Protein AF-A0AAV6VFP7-F1 (afdb_monomer_lite)

Radius of gyration: 23.32 Å; chains: 1; bounding box: 51×48×74 Å

pLDDT: mean 79.42, std 21.94, range [25.25, 98.69]

InterPro domains:
  IPR002110 Ankyrin repeat [PF12796] (60-154)
  IPR002110 Ankyrin repeat [PS50088] (122-155)
  IPR002110 Ankyrin repeat [SM00248] (88-118)
  IPR002110 Ankyrin repeat [SM00248] (122-152)
  IPR036770 Ankyrin repeat-containing domain superfamily [G3DSA:1.25.40.20] (53-127)
  IPR036770 Ankyrin repeat-containing domain superfamily [G3DSA:1.25.40.20] (128-176)
  IPR036770 Ankyrin repeat-containing domain superfamily [SSF48403] (60-163)

Sequence (274 aa):
MAAVSEDPISLWLKLGALEKLEQVVLDGYGDQLYGKTSRIPQVNKFLRQVPIFQSKIDEIHKAVSTGKLREVQHLIDRKKLAFCRDSLGASPMHKAVLFAQKPVIDHLLNTYPSVVHARDHRGRTPLHYAAVLTDSGEIYKMLVDHGADVKATDVFGNRPEYYMHAQGEMDIESLKEGTDSVKKPIKVIKHFHQNGNNHKENITRSAKPVCTRTQIREMITNGSLEHLEELVLQGHGDRLLGEPSTNPIVRDFIHMVPIYMVSHFPAKHCYKIL

Organism: NCBI:txid931172

Secondary structure (DSSP, 8-state):
-------HHHHHHHHT-HHHHHHHHHTT-GGGGTT---SSHHHHHHHHHHHHHHHHHHHHHHHHHTT-HHHHHHH--SGGGGG---TTS--HHHHHHHTT-HHHHHHHHHH-GGGGG---TTS--HHHHHTT-SSTTHHHHHHHHTT--TT---TTS--HHHHHH-TTTS-HHHHHHT-----------------------------PPPPPHHHHHHHHHTT-HHHHHHHHHTT-GGGGTT---SSHHHHHHHHHHHHHHHHHS-SSS-S---

Foldseek 3Di:
DDPPPDDVVVVCLAVVVVVVLVVCLQQANLVVLPPDHHPDVVSNVVSVCSVVSLVLLVQLLVCLLVLVQVSVVVSPPDLSSQQGAHNLQDGSLLSNLLNVNVVNNVVSCVVHVCQQCRAGPQRDGSLLSLLLDPPVCPVNVVSVVSPRDQCGATLVRDGSPNCNVCNPQDHSVCVVVVPRPPDDPDDDDDDDDDDDDDDDDPDDPDDDDDDDLVVVLVCLAVVVVVVLVVCLVVVNLVSLAPDDHPDPVSRVVNVCSVVVCPSPPPDPPPPDDD

Structure (mmCIF, N/CA/C/O backbone):
data_AF-A0AAV6VFP7-F1
#
_entry.id   AF-A0AAV6VFP7-F1
#
loop_
_atom_site.group_PDB
_atom_site.id
_atom_site.type_symbol
_atom_site.label_atom_id
_atom_site.label_alt_id
_atom_site.label_comp_id
_atom_site.label_asym_id
_atom_site.label_entity_id
_atom_site.label_seq_id
_atom_site.pdbx_PDB_ins_code
_atom_site.Cartn_x
_atom_site.Cartn_y
_atom_site.Cartn_z
_atom_site.occupancy
_atom_site.B_iso_or_equiv
_atom_site.auth_seq_id
_atom_site.auth_comp_id
_atom_site.auth_asym_id
_atom_site.auth_atom_id
_atom_site.pdbx_PDB_model_num
ATOM 1 N N . MET A 1 1 ? -31.371 25.008 11.298 1.00 38.03 1 MET A N 1
ATOM 2 C CA . MET A 1 1 ? -30.175 24.396 11.913 1.00 38.03 1 MET A CA 1
ATOM 3 C C . MET A 1 1 ? -29.518 23.534 10.853 1.00 38.03 1 MET A C 1
ATOM 5 O O . MET A 1 1 ? -30.118 22.546 10.452 1.00 38.03 1 MET A O 1
ATOM 9 N N . ALA A 1 2 ? -28.379 23.966 10.309 1.00 41.62 2 ALA A N 1
ATOM 10 C CA . ALA A 1 2 ? -27.650 23.184 9.316 1.00 41.62 2 ALA A CA 1
ATOM 11 C C . ALA A 1 2 ? -27.172 21.882 9.971 1.00 41.62 2 ALA A C 1
ATOM 13 O O . ALA A 1 2 ? -26.575 21.924 11.047 1.00 41.62 2 ALA A O 1
ATOM 14 N N . ALA A 1 3 ? -27.475 20.741 9.355 1.00 46.12 3 ALA A N 1
ATOM 15 C CA . ALA A 1 3 ? -26.903 19.467 9.756 1.00 46.12 3 ALA A CA 1
ATOM 16 C C . ALA A 1 3 ? -25.389 19.558 9.532 1.00 46.12 3 ALA A C 1
ATOM 18 O O . ALA A 1 3 ? -24.921 19.512 8.397 1.00 46.12 3 ALA A O 1
ATOM 19 N N . VAL A 1 4 ? -24.630 19.767 10.608 1.00 53.84 4 VAL A N 1
ATOM 20 C CA . VAL A 1 4 ? -23.175 19.634 10.582 1.00 53.84 4 VAL A CA 1
ATOM 21 C C . VAL A 1 4 ? -22.916 18.180 10.210 1.00 53.84 4 VAL A C 1
ATOM 23 O O . VAL A 1 4 ? -23.257 17.285 10.982 1.00 53.84 4 VAL A O 1
ATOM 26 N N . SER A 1 5 ? -22.404 17.928 9.006 1.00 59.03 5 SER A N 1
ATOM 27 C CA . SER A 1 5 ? -21.979 16.587 8.619 1.00 59.03 5 SER A CA 1
ATOM 28 C C . SER A 1 5 ? -20.867 16.173 9.581 1.00 59.03 5 SER A C 1
ATOM 30 O O . SER A 1 5 ? -19.757 16.699 9.500 1.00 59.03 5 SER A O 1
ATOM 32 N N . GLU A 1 6 ? -21.185 15.313 10.548 1.00 69.94 6 GLU A N 1
ATOM 33 C CA . GLU A 1 6 ? -20.198 14.804 11.497 1.00 69.94 6 GLU A CA 1
ATOM 34 C C . GLU A 1 6 ? -19.081 14.090 10.736 1.00 69.94 6 GLU A C 1
ATOM 36 O O . GLU A 1 6 ? -19.343 13.369 9.768 1.00 69.94 6 GLU A O 1
ATOM 41 N N . ASP A 1 7 ? -17.834 14.287 11.166 1.00 85.06 7 ASP A N 1
ATOM 42 C CA . ASP A 1 7 ? -16.717 13.583 10.556 1.00 85.06 7 ASP A CA 1
ATOM 43 C C . ASP A 1 7 ? -16.903 12.058 10.718 1.00 85.06 7 ASP A C 1
ATOM 45 O O . ASP A 1 7 ? -17.358 11.595 11.775 1.00 85.06 7 ASP A O 1
ATOM 49 N N . PRO A 1 8 ? -16.564 11.252 9.693 1.00 88.81 8 PRO A N 1
ATOM 50 C CA . PRO A 1 8 ? -16.798 9.810 9.725 1.00 88.81 8 PRO A CA 1
ATOM 51 C C . PRO A 1 8 ? -16.175 9.110 10.940 1.00 88.81 8 PRO A C 1
ATOM 53 O O . PRO A 1 8 ? -16.774 8.182 11.481 1.00 88.81 8 PRO A O 1
ATOM 56 N N . ILE A 1 9 ? -15.014 9.578 11.413 1.00 89.69 9 ILE A N 1
ATOM 57 C CA . ILE A 1 9 ? -14.321 9.014 12.578 1.00 89.69 9 ILE A CA 1
ATOM 58 C C . ILE A 1 9 ? -15.132 9.244 13.853 1.00 89.69 9 ILE A C 1
ATOM 60 O O . ILE A 1 9 ? -15.374 8.289 14.591 1.00 89.69 9 ILE A O 1
ATOM 64 N N . SER A 1 10 ? -15.610 10.464 14.109 1.00 90.75 10 SER A N 1
ATOM 65 C CA . SER A 1 10 ? -16.491 10.748 15.249 1.00 90.75 10 SER A CA 1
ATOM 66 C C . SER A 1 10 ? -17.756 9.898 15.221 1.00 90.75 10 SER A C 1
ATOM 68 O O . SER A 1 10 ? -18.171 9.387 16.266 1.00 90.75 10 SER A O 1
ATOM 70 N N . LEU A 1 11 ? -18.335 9.674 14.038 1.00 91.81 11 LEU A N 1
ATOM 71 C CA . LEU A 1 11 ? -19.471 8.769 13.884 1.00 91.81 11 LEU A CA 1
ATOM 72 C C . LEU A 1 11 ? -19.093 7.324 14.255 1.00 91.81 11 LEU A C 1
ATOM 74 O O . LEU A 1 11 ? -19.804 6.677 15.024 1.00 91.81 11 LEU A O 1
ATOM 78 N N . TRP A 1 12 ? -17.959 6.812 13.775 1.00 93.69 12 TRP A N 1
ATOM 79 C CA . TRP A 1 12 ? -17.492 5.453 14.084 1.00 93.69 12 TRP A CA 1
ATOM 80 C C . TRP A 1 12 ? -17.139 5.262 15.559 1.00 93.69 12 TRP A C 1
ATOM 82 O O . TRP A 1 12 ? -17.426 4.202 16.120 1.00 93.69 12 TRP A O 1
ATOM 92 N N . LEU A 1 13 ? -16.597 6.293 16.210 1.00 93.75 13 LEU A N 1
ATOM 93 C CA . LEU A 1 13 ? -16.338 6.308 17.649 1.00 93.75 13 LEU A CA 1
ATOM 94 C C . LEU A 1 13 ? -17.635 6.200 18.458 1.00 93.75 13 LEU A C 1
ATOM 96 O O . LEU A 1 13 ? -17.661 5.481 19.459 1.00 93.75 13 LEU A O 1
ATOM 100 N N . LYS A 1 14 ? -18.710 6.874 18.031 1.00 93.75 14 LYS A N 1
ATOM 101 C CA . LYS A 1 14 ? -20.030 6.800 18.682 1.00 93.75 14 LYS A CA 1
ATOM 102 C C . LYS A 1 14 ? -20.729 5.464 18.435 1.00 93.75 14 LYS A C 1
ATOM 104 O O . LYS A 1 14 ? -21.312 4.916 19.364 1.00 93.75 14 LYS A O 1
ATOM 109 N N . LEU A 1 15 ? -20.664 4.958 17.202 1.00 92.75 15 LEU A N 1
ATOM 110 C CA . LEU A 1 15 ? -21.329 3.718 16.786 1.00 92.75 15 LEU A CA 1
ATOM 111 C C . LEU A 1 15 ? -20.577 2.447 17.202 1.00 92.75 15 LEU A C 1
ATOM 113 O O . LEU A 1 15 ? -21.148 1.364 17.150 1.00 92.75 15 LEU A O 1
ATOM 117 N N . GLY A 1 16 ? -19.306 2.553 17.591 1.00 94.06 16 GLY A N 1
ATOM 118 C CA . GLY A 1 16 ? -18.500 1.385 17.945 1.00 94.06 16 GLY A CA 1
ATOM 119 C C . GLY A 1 16 ? -18.016 0.590 16.742 1.00 94.06 16 GLY A C 1
ATOM 120 O O . GLY A 1 16 ? -17.801 -0.614 16.853 1.00 94.06 16 GLY A O 1
ATOM 121 N N . ALA A 1 17 ? -17.841 1.247 15.594 1.00 93.69 17 ALA A N 1
ATOM 122 C CA . ALA A 1 17 ? -17.402 0.607 14.358 1.00 93.69 17 ALA A CA 1
ATOM 123 C C . ALA A 1 17 ? -15.890 0.306 14.393 1.00 93.69 17 ALA A C 1
ATOM 125 O O . ALA A 1 17 ? -15.099 0.931 13.687 1.00 93.69 17 ALA A O 1
ATOM 126 N N . LEU A 1 18 ? -15.494 -0.654 15.236 1.00 94.69 18 LEU A N 1
ATOM 127 C CA . LEU A 1 18 ? -14.099 -1.040 15.479 1.00 94.69 18 LEU A CA 1
ATOM 128 C C . LEU A 1 18 ? -13.349 -1.406 14.200 1.00 94.69 18 LEU A C 1
ATOM 130 O O . LEU A 1 18 ? -12.219 -0.974 14.032 1.00 94.69 18 LEU A O 1
ATOM 134 N N . GLU A 1 19 ? -13.977 -2.139 13.282 1.00 94.25 19 GLU A N 1
ATOM 135 C CA . GLU A 1 19 ? -13.339 -2.533 12.019 1.00 94.25 19 GLU A CA 1
ATOM 136 C C . GLU A 1 19 ? -12.968 -1.329 11.150 1.00 94.25 19 GLU A C 1
ATOM 138 O O . GLU A 1 19 ? -11.909 -1.313 10.531 1.00 94.25 19 GLU A O 1
ATOM 143 N N . LYS A 1 20 ? -13.811 -0.289 11.138 1.00 94.12 20 LYS A N 1
ATOM 144 C CA . LYS A 1 20 ? -13.528 0.945 10.396 1.00 94.12 20 LYS A CA 1
ATOM 145 C C . LYS A 1 20 ? -12.407 1.739 11.058 1.00 94.12 20 LYS A C 1
ATOM 147 O O . LYS A 1 20 ? -11.554 2.270 10.365 1.00 94.12 20 LYS A O 1
ATOM 152 N N . LEU A 1 21 ? -12.377 1.778 12.391 1.00 93.31 21 LEU A N 1
ATOM 153 C CA . LEU A 1 21 ? -11.297 2.421 13.145 1.00 93.31 21 LEU A CA 1
ATOM 154 C C . LEU A 1 21 ? -9.964 1.669 12.997 1.00 93.31 21 LEU A C 1
ATOM 156 O O . LEU A 1 21 ? -8.922 2.301 12.872 1.00 93.31 21 LEU A O 1
ATOM 160 N N . GLU A 1 22 ? -9.989 0.335 12.962 1.00 95.56 22 GLU A N 1
ATOM 161 C CA . GLU A 1 22 ? -8.823 -0.489 12.623 1.00 95.56 22 GLU A CA 1
ATOM 162 C C . GLU A 1 22 ? -8.345 -0.170 11.202 1.00 95.56 22 GLU A C 1
ATOM 164 O O . GLU A 1 22 ? -7.152 0.033 10.990 1.00 95.56 22 GLU A O 1
ATOM 169 N N . GLN A 1 23 ? -9.271 -0.051 10.246 1.00 92.94 23 GLN A N 1
ATOM 170 C CA . GLN A 1 23 ? -8.934 0.297 8.869 1.00 92.94 23 GLN A CA 1
ATOM 171 C C . GLN A 1 23 ? -8.279 1.681 8.759 1.00 92.94 23 GLN A C 1
ATOM 173 O O . GLN A 1 23 ? -7.309 1.812 8.027 1.00 92.94 23 GLN A O 1
ATOM 178 N N . VAL A 1 24 ? -8.719 2.679 9.535 1.00 93.75 24 VAL A N 1
ATOM 179 C CA . VAL A 1 24 ? -8.063 4.004 9.608 1.00 93.75 24 VAL A CA 1
ATOM 180 C C . VAL A 1 24 ? -6.589 3.879 9.999 1.00 93.75 24 VAL A C 1
ATOM 182 O O . VAL A 1 24 ? -5.735 4.528 9.397 1.00 93.75 24 VAL A O 1
ATOM 185 N N . VAL A 1 25 ? -6.273 3.024 10.978 1.00 94.62 25 VAL A N 1
ATOM 186 C CA . VAL A 1 25 ? -4.882 2.772 11.386 1.00 94.62 25 VAL A CA 1
ATOM 187 C C . VAL A 1 25 ? -4.110 2.068 10.271 1.00 94.62 25 VAL A C 1
ATOM 189 O O . VAL A 1 25 ? -3.002 2.486 9.946 1.00 94.62 25 VAL A O 1
ATOM 192 N N . LEU A 1 26 ? -4.698 1.038 9.655 1.00 93.12 26 LEU A N 1
ATOM 193 C CA . LEU A 1 26 ? -4.081 0.308 8.543 1.00 93.12 26 LEU A CA 1
ATOM 194 C C . LEU A 1 26 ? -3.872 1.185 7.304 1.00 93.12 26 LEU A C 1
ATOM 196 O O . LEU A 1 26 ? -2.921 0.963 6.565 1.00 93.12 26 LEU A O 1
ATOM 200 N N . ASP A 1 27 ? -4.717 2.187 7.081 1.00 90.19 27 ASP A N 1
ATOM 201 C CA . ASP A 1 27 ? -4.607 3.123 5.964 1.00 90.19 27 ASP A CA 1
ATOM 202 C C . ASP A 1 27 ? -3.555 4.222 6.198 1.00 90.19 27 ASP A C 1
ATOM 204 O O . ASP A 1 27 ? -3.341 5.043 5.305 1.00 90.19 27 ASP A O 1
ATOM 208 N N . GLY A 1 28 ? -2.868 4.216 7.348 1.00 89.44 28 GLY A N 1
ATOM 209 C CA . GLY A 1 28 ? -1.818 5.181 7.692 1.00 89.44 28 GLY A CA 1
ATOM 210 C C . GLY A 1 28 ? -2.341 6.452 8.370 1.00 89.44 28 GLY A C 1
ATOM 211 O O . GLY A 1 28 ? -1.593 7.407 8.549 1.00 89.44 28 GLY A O 1
ATOM 212 N N . TYR A 1 29 ? -3.615 6.481 8.779 1.00 90.81 29 TYR A N 1
ATOM 213 C CA . TYR A 1 29 ? -4.266 7.646 9.396 1.00 90.81 29 TYR A CA 1
ATOM 214 C C . TYR A 1 29 ? -4.439 7.509 10.918 1.00 90.81 29 TYR A C 1
ATOM 216 O O . TYR A 1 29 ? -5.306 8.155 11.511 1.00 90.81 29 TYR A O 1
ATOM 224 N N . GLY A 1 30 ? -3.623 6.673 11.570 1.00 88.69 30 GLY A N 1
ATOM 225 C CA . GLY A 1 30 ? -3.714 6.402 13.011 1.00 88.69 30 GLY A CA 1
ATOM 226 C C . GLY A 1 30 ? -3.609 7.655 13.889 1.00 88.69 30 GLY A C 1
ATOM 227 O O . GLY A 1 30 ? -4.324 7.759 14.886 1.00 88.69 30 GLY A O 1
ATOM 228 N N . ASP A 1 31 ? -2.842 8.657 13.455 1.00 90.12 31 ASP A N 1
ATOM 229 C CA . ASP A 1 31 ? -2.674 9.926 14.175 1.00 90.12 31 ASP A CA 1
ATOM 230 C C . ASP A 1 31 ? -3.999 10.678 14.382 1.00 90.12 31 ASP A C 1
ATOM 232 O O . ASP A 1 31 ? -4.170 11.392 15.371 1.00 90.12 31 ASP A O 1
ATOM 236 N N . GLN A 1 32 ? -4.986 10.474 13.500 1.00 91.06 32 GLN A N 1
ATOM 237 C CA . GLN A 1 32 ? -6.317 11.087 13.620 1.00 91.06 32 GLN A CA 1
ATOM 238 C C . GLN A 1 32 ? -7.122 10.549 14.816 1.00 91.06 32 GLN A C 1
ATOM 240 O O . GLN A 1 32 ? -8.119 11.155 15.227 1.00 91.06 32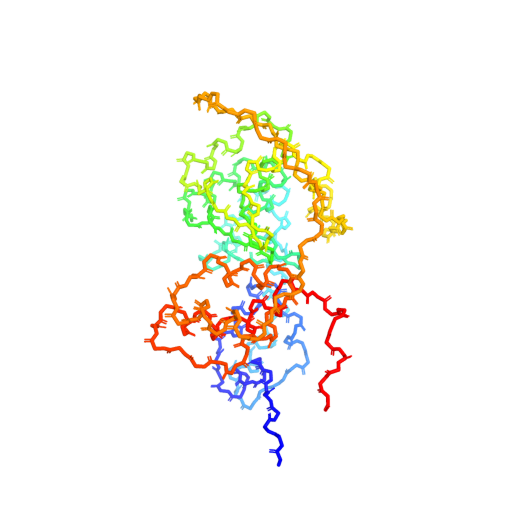 GLN A O 1
ATOM 245 N N . LEU A 1 33 ? -6.704 9.411 15.377 1.00 92.62 33 LEU A N 1
ATOM 246 C CA . LEU A 1 33 ? -7.329 8.778 16.535 1.00 92.62 33 LEU A CA 1
ATOM 247 C C . LEU A 1 33 ? -6.701 9.222 17.863 1.00 92.62 33 LEU A C 1
ATOM 249 O O . LEU A 1 33 ? -7.262 8.939 18.926 1.00 92.62 33 LEU A O 1
ATOM 253 N N . TYR A 1 34 ? -5.576 9.939 17.837 1.00 91.75 34 TYR A N 1
ATOM 254 C CA . TYR A 1 34 ? -4.938 10.428 19.054 1.00 91.75 34 TYR A CA 1
ATOM 255 C C . TYR A 1 34 ? -5.792 11.471 19.776 1.00 91.75 34 TYR A C 1
ATOM 257 O O . TYR A 1 34 ? -6.425 12.340 19.180 1.00 91.75 34 TYR A O 1
ATOM 265 N N . GLY A 1 35 ? -5.856 11.338 21.104 1.00 91.56 35 GLY A N 1
ATOM 266 C CA . GLY A 1 35 ? -6.692 12.179 21.966 1.00 91.56 35 GLY A CA 1
ATOM 267 C C . GLY A 1 35 ? -8.204 11.957 21.821 1.00 91.56 35 GLY A C 1
ATOM 268 O O . GLY A 1 35 ? -8.978 12.559 22.567 1.00 91.56 35 GLY A O 1
ATOM 269 N N . LYS A 1 36 ? -8.658 11.091 20.904 1.00 93.75 36 LYS A N 1
ATOM 270 C CA . LYS A 1 36 ? -10.076 10.742 20.769 1.00 93.75 36 LYS A CA 1
ATOM 271 C C . LYS A 1 36 ? -10.512 9.814 21.901 1.00 93.75 36 LYS A C 1
ATOM 273 O O . LYS A 1 36 ? -9.726 9.043 22.446 1.00 93.75 36 LYS A O 1
ATOM 278 N N . THR A 1 37 ? -11.796 9.871 22.240 1.00 94.31 37 THR A N 1
ATOM 279 C CA . THR A 1 37 ? -12.427 8.992 23.232 1.00 94.31 37 THR A CA 1
ATOM 280 C C . THR A 1 37 ? -13.814 8.571 22.752 1.00 94.31 37 THR A C 1
ATOM 282 O O . THR A 1 37 ? -14.433 9.234 21.919 1.00 94.31 37 THR A O 1
ATOM 285 N N . SER A 1 38 ? -14.304 7.445 23.261 1.00 95.31 38 SER A N 1
ATOM 286 C CA . SER A 1 38 ? -15.643 6.919 22.990 1.00 95.31 38 SER A CA 1
ATOM 287 C C . SER A 1 38 ? -16.365 6.585 24.296 1.00 95.31 38 SER A C 1
ATOM 289 O O . SER A 1 38 ? -15.744 6.378 25.336 1.00 95.31 38 SER A O 1
ATOM 291 N N . ARG A 1 39 ? -17.697 6.497 24.261 1.00 93.88 39 ARG A N 1
ATOM 292 C CA . ARG A 1 39 ? -18.489 5.946 25.376 1.00 93.88 39 ARG A CA 1
ATOM 293 C C . ARG A 1 39 ? -18.436 4.417 25.428 1.00 93.88 39 ARG A C 1
ATOM 295 O O . ARG A 1 39 ? -18.804 3.830 26.439 1.00 93.88 39 ARG A O 1
ATOM 302 N N . ILE A 1 40 ? -17.978 3.772 24.354 1.00 96.81 40 ILE A N 1
ATOM 303 C CA . ILE A 1 40 ? -17.925 2.317 24.229 1.00 96.81 40 ILE A CA 1
ATOM 304 C C . ILE A 1 40 ? -16.583 1.813 24.789 1.00 96.81 40 ILE A C 1
ATOM 306 O O . ILE A 1 40 ? -15.527 2.154 24.244 1.00 96.81 40 ILE A O 1
ATOM 310 N N . PRO A 1 41 ? -16.580 0.963 25.837 1.00 96.50 41 PRO A N 1
ATOM 311 C CA . PRO A 1 41 ? -15.344 0.520 26.490 1.00 96.50 41 PRO A CA 1
ATOM 312 C C . PRO A 1 41 ? -14.363 -0.199 25.557 1.00 96.50 41 PRO A C 1
ATOM 314 O O . PRO A 1 41 ? -13.1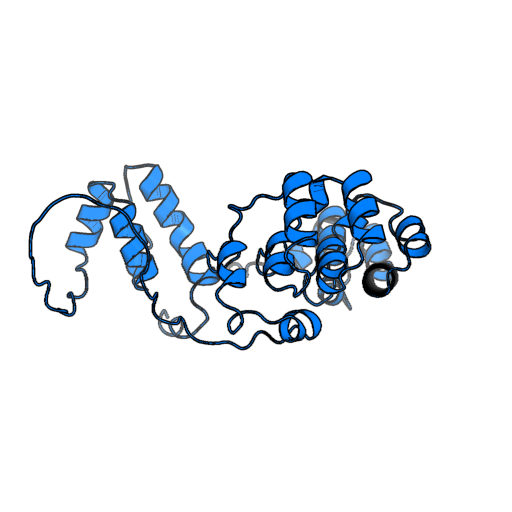51 -0.009 25.664 1.00 96.50 41 PRO A O 1
ATOM 317 N N . GLN A 1 42 ? -14.877 -0.999 24.617 1.00 96.62 42 GLN A N 1
ATOM 318 C CA . GLN A 1 42 ? -14.056 -1.724 23.644 1.00 96.62 42 GLN A CA 1
ATOM 319 C C . GLN A 1 42 ? -13.310 -0.769 22.700 1.00 96.62 42 GLN A C 1
ATOM 321 O O . GLN A 1 42 ? -12.126 -0.970 22.445 1.00 96.62 42 GLN A O 1
ATOM 326 N N . VAL A 1 43 ? -13.959 0.317 22.263 1.00 96.94 43 VAL A N 1
ATOM 327 C CA . VAL A 1 43 ? -13.331 1.359 21.436 1.00 96.94 43 VAL A CA 1
ATOM 328 C C . VAL A 1 43 ? -12.236 2.079 22.215 1.00 96.94 43 VAL A C 1
ATOM 330 O O . VAL A 1 43 ? -11.130 2.210 21.712 1.00 96.94 43 VAL A O 1
ATOM 333 N N . ASN A 1 44 ? -12.471 2.462 23.474 1.00 96.44 44 ASN A N 1
ATOM 334 C CA . ASN A 1 44 ? -11.413 3.064 24.301 1.00 96.44 44 ASN A CA 1
ATOM 335 C C . ASN A 1 44 ? -10.244 2.108 24.580 1.00 96.44 44 ASN A C 1
ATOM 337 O O . ASN A 1 44 ? -9.107 2.547 24.754 1.00 96.44 44 ASN A O 1
ATOM 341 N N . LYS A 1 45 ? -10.495 0.796 24.660 1.00 97.06 45 LYS A N 1
ATOM 342 C CA . LYS A 1 45 ? -9.418 -0.199 24.736 1.00 97.06 45 LYS A CA 1
ATOM 343 C C . LYS A 1 45 ? -8.602 -0.209 23.442 1.00 97.06 45 LYS A C 1
ATOM 345 O O . LYS A 1 45 ? -7.382 -0.153 23.529 1.00 97.06 45 LYS A O 1
ATOM 350 N N . PHE A 1 46 ? -9.266 -0.212 22.286 1.00 97.25 46 PHE A N 1
ATOM 351 C CA . PHE A 1 46 ? -8.613 -0.125 20.980 1.00 97.25 46 PHE A CA 1
ATOM 352 C C . PHE A 1 46 ? -7.798 1.168 20.823 1.00 97.25 46 PHE A C 1
ATOM 354 O O . PHE A 1 46 ? -6.624 1.098 20.485 1.00 97.25 46 PHE A O 1
ATOM 361 N N . LEU A 1 47 ? -8.367 2.331 21.160 1.00 97.00 47 LEU A N 1
ATOM 362 C CA . LEU A 1 47 ? -7.696 3.635 21.059 1.00 97.00 47 LEU A CA 1
ATOM 363 C C . LEU A 1 47 ? -6.390 3.692 21.863 1.00 97.00 47 LEU A C 1
ATOM 365 O O . LEU A 1 47 ? -5.398 4.238 21.393 1.00 97.00 47 LEU A O 1
ATOM 369 N N . ARG A 1 48 ? -6.349 3.057 23.041 1.00 96.56 48 ARG A N 1
ATOM 370 C CA . ARG A 1 48 ? -5.117 2.928 23.842 1.00 96.56 48 ARG A CA 1
ATOM 371 C C . ARG A 1 48 ? -4.044 2.053 23.186 1.00 96.56 48 ARG A C 1
ATOM 373 O O . ARG A 1 48 ? -2.878 2.174 23.539 1.00 96.56 48 ARG A O 1
ATOM 380 N N . GLN A 1 49 ? -4.426 1.169 22.268 1.00 96.62 49 GLN A N 1
ATOM 381 C CA . GLN A 1 49 ? -3.516 0.285 21.536 1.00 96.62 49 GLN A CA 1
ATOM 382 C C . GLN A 1 49 ? -3.072 0.864 20.186 1.00 96.62 49 GLN A C 1
ATOM 384 O O . GLN A 1 49 ? -2.140 0.327 19.595 1.00 96.62 49 GLN A O 1
ATOM 389 N N . VAL A 1 50 ? -3.678 1.960 19.711 1.00 96.31 50 VAL A N 1
ATOM 390 C CA . VAL A 1 50 ? -3.334 2.600 18.426 1.00 96.31 50 VAL A CA 1
ATOM 391 C C . VAL A 1 50 ? -1.831 2.896 18.286 1.00 96.31 50 VAL A C 1
ATOM 393 O O . VAL A 1 50 ? -1.274 2.474 17.273 1.00 96.31 50 VAL A O 1
ATOM 396 N N . PRO A 1 51 ? -1.130 3.475 19.287 1.00 96.12 51 PRO A N 1
ATOM 397 C CA . PRO A 1 51 ? 0.316 3.698 19.174 1.00 96.12 51 PRO A CA 1
ATOM 3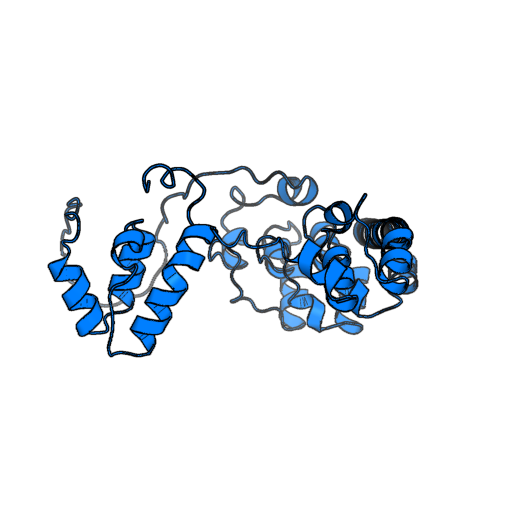98 C C . PRO A 1 51 ? 1.120 2.406 18.965 1.00 96.12 51 PRO A C 1
ATOM 400 O O . PRO A 1 51 ? 2.106 2.390 18.236 1.00 96.12 51 PRO A O 1
ATOM 403 N N . ILE A 1 52 ? 0.682 1.299 19.575 1.00 95.75 52 ILE A N 1
ATOM 404 C CA . ILE A 1 52 ? 1.335 -0.011 19.441 1.00 95.75 52 ILE A CA 1
ATOM 405 C C . ILE A 1 52 ? 1.131 -0.550 18.020 1.00 95.75 52 ILE A C 1
ATOM 407 O O . ILE A 1 52 ? 2.060 -1.088 17.422 1.00 95.75 52 ILE A O 1
ATOM 411 N N . PHE A 1 53 ? -0.073 -0.385 17.459 1.00 94.62 53 PHE A N 1
ATOM 412 C CA . PHE A 1 53 ? -0.346 -0.762 16.073 1.00 94.62 53 PHE A CA 1
ATOM 413 C C . PHE A 1 53 ? 0.479 0.059 15.081 1.00 94.62 53 PHE A C 1
ATOM 415 O O . PHE A 1 53 ? 1.056 -0.529 14.171 1.00 94.62 53 PHE A O 1
ATOM 422 N N . GLN A 1 54 ? 0.583 1.377 15.275 1.00 95.06 54 GLN A N 1
ATOM 423 C CA . GLN A 1 54 ? 1.404 2.239 14.418 1.00 95.06 54 GLN A CA 1
ATOM 424 C C . GLN A 1 54 ? 2.887 1.873 14.507 1.00 95.06 54 GLN A C 1
ATOM 426 O O . GLN A 1 54 ? 3.501 1.647 13.472 1.00 95.06 54 GLN A O 1
ATOM 431 N N . SER A 1 55 ? 3.424 1.662 15.716 1.00 96.50 55 SER A N 1
ATOM 432 C CA . SER A 1 55 ? 4.809 1.198 15.894 1.00 96.50 55 SER A CA 1
ATOM 433 C C . SER A 1 55 ? 5.077 -0.111 15.146 1.00 96.50 55 SER A C 1
ATOM 435 O O . SER A 1 55 ? 6.103 -0.252 14.488 1.00 96.50 55 SER A O 1
ATOM 437 N N . LYS A 1 56 ? 4.139 -1.066 15.192 1.00 97.31 56 LYS A N 1
ATOM 438 C CA . LYS A 1 56 ? 4.270 -2.326 14.449 1.00 97.31 56 LYS A CA 1
ATOM 439 C C . LYS A 1 56 ? 4.229 -2.113 12.930 1.00 97.31 56 LYS A C 1
ATOM 441 O O . LYS A 1 56 ? 4.981 -2.765 12.211 1.00 97.31 56 LYS A O 1
ATOM 446 N N . ILE A 1 57 ? 3.363 -1.226 12.432 1.00 97.12 57 ILE A N 1
ATOM 447 C CA . ILE A 1 57 ? 3.307 -0.860 11.006 1.00 97.12 57 ILE A CA 1
ATOM 448 C C . ILE A 1 57 ? 4.641 -0.235 10.573 1.00 97.12 57 ILE A C 1
ATOM 450 O O . ILE A 1 57 ? 5.227 -0.673 9.582 1.00 97.12 57 ILE A O 1
ATOM 454 N N . ASP A 1 58 ? 5.180 0.700 11.354 1.00 97.00 58 ASP A N 1
ATOM 455 C CA . ASP A 1 58 ? 6.472 1.337 11.082 1.00 97.00 58 ASP A CA 1
ATOM 456 C C . ASP A 1 58 ? 7.622 0.316 11.058 1.00 97.00 58 ASP A C 1
ATOM 458 O O . ASP A 1 58 ? 8.476 0.347 10.166 1.00 97.00 58 ASP A O 1
ATOM 462 N N . GLU A 1 59 ? 7.622 -0.641 11.990 1.00 98.12 59 GLU A N 1
ATOM 463 C CA . GLU A 1 59 ? 8.576 -1.753 12.012 1.00 98.12 59 GLU A CA 1
ATOM 464 C C . GLU A 1 59 ? 8.477 -2.628 10.757 1.00 98.12 59 GLU A C 1
ATOM 466 O O . GLU A 1 59 ? 9.514 -2.975 10.184 1.00 98.12 59 GLU A O 1
ATOM 471 N N . ILE A 1 60 ? 7.263 -2.933 10.278 1.00 98.44 60 ILE A N 1
ATOM 472 C CA . ILE A 1 60 ? 7.056 -3.662 9.016 1.00 98.44 60 ILE A CA 1
ATOM 473 C C . ILE A 1 60 ? 7.694 -2.889 7.862 1.00 98.44 60 ILE A C 1
ATOM 475 O O . ILE A 1 60 ? 8.506 -3.450 7.122 1.00 98.44 60 ILE A O 1
ATOM 479 N N . HIS A 1 61 ? 7.380 -1.600 7.711 1.00 98.31 61 HIS A N 1
ATOM 480 C CA . HIS A 1 61 ? 7.920 -0.791 6.615 1.00 98.31 61 HIS A CA 1
ATOM 481 C C . HIS A 1 61 ? 9.444 -0.656 6.686 1.00 98.31 61 HIS A C 1
ATOM 483 O O . HIS A 1 61 ? 10.114 -0.708 5.648 1.00 98.31 61 HIS A O 1
ATOM 489 N N . LYS A 1 62 ? 10.016 -0.551 7.889 1.00 98.06 62 LYS A N 1
ATOM 490 C CA . LYS A 1 62 ? 11.468 -0.526 8.098 1.00 98.06 62 LYS A CA 1
ATOM 491 C C . LYS A 1 62 ? 12.125 -1.862 7.742 1.00 98.06 62 LYS A C 1
ATOM 493 O O . LYS A 1 62 ? 13.134 -1.867 7.030 1.00 98.06 62 LYS A O 1
ATOM 498 N N . ALA A 1 63 ? 11.566 -2.985 8.191 1.00 98.50 63 ALA A N 1
ATOM 499 C CA . ALA A 1 63 ? 12.065 -4.324 7.871 1.00 98.50 63 ALA A CA 1
ATOM 500 C C . ALA A 1 63 ? 12.009 -4.596 6.361 1.00 98.50 63 ALA A C 1
ATOM 502 O O . ALA A 1 63 ? 12.974 -5.101 5.785 1.00 98.50 63 ALA A O 1
ATOM 503 N N . VAL A 1 64 ? 10.918 -4.184 5.710 1.00 98.50 64 VAL A N 1
ATOM 504 C CA . VAL A 1 64 ? 10.761 -4.263 4.257 1.00 98.50 64 VAL A CA 1
ATOM 505 C C . VAL A 1 64 ? 11.814 -3.419 3.552 1.00 98.50 64 VAL A C 1
ATOM 507 O O . VAL A 1 64 ? 12.535 -3.953 2.722 1.00 98.50 64 VAL A O 1
ATOM 510 N N . SER A 1 65 ? 11.952 -2.137 3.903 1.00 96.56 65 SER A N 1
ATOM 511 C CA . SER A 1 65 ? 12.883 -1.215 3.227 1.00 96.56 65 SER A CA 1
ATOM 512 C C . SER A 1 65 ? 14.346 -1.656 3.356 1.00 96.56 65 SER A C 1
ATOM 514 O O . SER A 1 65 ? 15.151 -1.412 2.461 1.00 96.56 65 SER A O 1
ATOM 516 N N . THR A 1 66 ? 14.682 -2.345 4.451 1.00 96.94 66 THR A N 1
ATOM 517 C CA . THR A 1 66 ? 16.023 -2.896 4.718 1.00 96.94 66 THR A CA 1
ATOM 518 C C . THR A 1 66 ? 16.219 -4.337 4.232 1.00 96.94 66 THR A C 1
ATOM 520 O O . T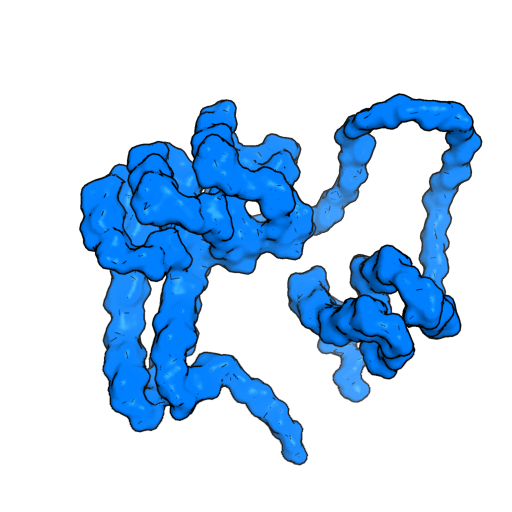HR A 1 66 ? 17.305 -4.885 4.403 1.00 96.94 66 THR A O 1
ATOM 523 N N . GLY A 1 67 ? 15.203 -4.965 3.629 1.00 97.19 67 GLY A N 1
ATOM 524 C CA . GLY A 1 67 ? 15.315 -6.311 3.055 1.00 97.19 67 GLY A CA 1
ATOM 525 C C . GLY A 1 67 ? 15.356 -7.449 4.077 1.00 97.19 67 GLY A C 1
ATOM 526 O O . GLY A 1 67 ? 15.742 -8.573 3.751 1.00 97.19 67 GLY A O 1
ATOM 527 N N . LYS A 1 68 ? 14.968 -7.196 5.329 1.00 98.19 68 LYS A N 1
ATOM 528 C CA . LYS A 1 68 ? 15.036 -8.177 6.416 1.00 98.19 68 LYS A CA 1
ATOM 529 C C . LYS A 1 68 ? 13.874 -9.170 6.361 1.00 98.19 68 LYS A C 1
ATOM 531 O O . LYS A 1 68 ? 12.956 -9.128 7.178 1.00 98.19 68 LYS A O 1
ATOM 536 N N . LEU A 1 69 ? 13.938 -10.113 5.423 1.00 98.06 69 LEU A N 1
ATOM 537 C CA . LEU A 1 69 ? 12.865 -11.074 5.141 1.00 98.06 69 LEU A CA 1
ATOM 538 C C . LEU A 1 69 ? 12.327 -11.808 6.386 1.00 98.06 69 LEU A C 1
ATOM 540 O O . LEU A 1 69 ? 11.117 -11.948 6.535 1.00 98.06 69 LEU A O 1
ATOM 544 N N . ARG A 1 70 ? 13.202 -12.242 7.303 1.00 97.88 70 ARG A N 1
ATOM 545 C CA . ARG A 1 70 ? 12.780 -12.936 8.536 1.00 97.88 70 ARG A CA 1
ATOM 546 C C . ARG A 1 70 ? 11.956 -12.043 9.467 1.00 97.88 70 ARG A C 1
ATOM 548 O O . ARG A 1 70 ? 10.997 -12.516 10.065 1.00 97.88 70 ARG A O 1
ATOM 555 N N . GLU A 1 71 ? 12.316 -10.762 9.578 1.00 98.06 71 GLU A N 1
ATOM 556 C CA . GLU A 1 71 ? 11.531 -9.795 10.355 1.00 98.06 71 GLU A CA 1
ATOM 557 C C . GLU A 1 71 ? 10.184 -9.541 9.670 1.00 98.06 71 GLU A C 1
ATOM 559 O O . GLU A 1 71 ? 9.160 -9.571 10.340 1.00 98.06 71 GLU A O 1
ATOM 564 N N . VAL A 1 72 ? 10.151 -9.405 8.337 1.00 98.25 72 VAL A N 1
ATOM 565 C CA . VAL A 1 72 ? 8.894 -9.262 7.574 1.00 98.25 72 VAL A CA 1
ATOM 566 C C . VAL A 1 72 ? 7.954 -10.449 7.816 1.00 98.25 72 VAL A C 1
ATOM 568 O O . VAL A 1 72 ? 6.780 -10.246 8.122 1.00 98.25 72 VAL A O 1
ATOM 571 N N . GLN A 1 73 ? 8.473 -11.677 7.743 1.00 97.44 73 GLN A N 1
ATOM 572 C CA . GLN A 1 73 ? 7.717 -12.909 8.004 1.00 97.44 73 GLN A CA 1
ATOM 573 C C . GLN A 1 73 ? 7.147 -12.966 9.424 1.00 97.44 73 GLN A C 1
ATOM 575 O O . GLN A 1 73 ? 6.038 -13.453 9.624 1.00 97.44 73 GLN A O 1
ATOM 580 N N . HIS A 1 74 ? 7.901 -12.478 10.411 1.00 97.69 74 HIS A N 1
ATOM 581 C CA . HIS A 1 74 ? 7.464 -12.461 11.803 1.00 97.69 74 HIS A CA 1
ATOM 582 C C . HIS A 1 74 ? 6.453 -11.341 12.093 1.00 97.69 74 HIS A C 1
ATOM 584 O O . HIS A 1 74 ? 5.489 -11.549 12.829 1.00 97.69 74 HIS A O 1
ATOM 590 N N . LEU A 1 75 ? 6.664 -10.154 11.521 1.00 97.81 75 LEU A N 1
ATOM 591 C CA . LEU A 1 75 ? 5.848 -8.970 11.780 1.00 97.81 75 LEU A CA 1
ATOM 592 C C . LEU A 1 75 ? 4.496 -9.023 11.054 1.00 97.81 75 LEU A C 1
ATOM 594 O O . LEU A 1 75 ? 3.483 -8.610 11.629 1.00 97.81 75 LEU A O 1
ATOM 598 N N . ILE A 1 76 ? 4.451 -9.547 9.823 1.00 97.44 76 ILE A N 1
ATOM 599 C CA . ILE A 1 76 ? 3.209 -9.743 9.058 1.00 97.44 76 ILE A CA 1
ATOM 600 C C . ILE A 1 76 ? 2.570 -11.079 9.461 1.00 97.44 76 ILE A C 1
ATOM 602 O O . ILE A 1 76 ? 2.484 -12.033 8.690 1.00 97.44 76 ILE A O 1
ATOM 606 N N . ASP A 1 77 ? 2.087 -11.120 10.700 1.00 94.75 77 ASP A N 1
ATOM 607 C CA . ASP A 1 77 ? 1.374 -12.254 11.302 1.00 94.75 77 ASP A CA 1
ATOM 608 C C . ASP A 1 77 ? -0.115 -12.321 10.908 1.00 94.75 77 ASP A C 1
ATOM 610 O O . ASP A 1 77 ? -0.808 -13.300 11.191 1.00 94.75 77 ASP A O 1
ATOM 614 N N . ARG A 1 78 ? -0.636 -11.273 10.262 1.00 94.12 78 ARG A N 1
ATOM 615 C CA . ARG A 1 78 ? -2.029 -11.166 9.815 1.00 94.12 78 ARG A CA 1
ATOM 616 C C . ARG A 1 78 ? -2.089 -10.613 8.402 1.00 94.12 78 ARG A C 1
ATOM 618 O O . ARG A 1 78 ? -1.461 -9.603 8.102 1.00 94.12 78 ARG A O 1
ATOM 625 N N . LYS A 1 79 ? -2.973 -11.178 7.572 1.00 95.19 79 LYS A N 1
ATOM 626 C CA . LYS A 1 79 ? -3.166 -10.756 6.172 1.00 95.19 79 LYS A CA 1
ATOM 627 C C . LYS A 1 79 ? -3.408 -9.248 6.006 1.00 95.19 79 LYS A C 1
ATOM 629 O O . LYS A 1 79 ? -2.887 -8.660 5.067 1.00 95.19 79 LYS A O 1
ATOM 634 N N . LYS A 1 80 ? -4.161 -8.609 6.913 1.00 95.62 80 LYS A N 1
ATOM 635 C CA . LYS A 1 80 ? -4.430 -7.157 6.865 1.00 95.62 80 LYS A CA 1
ATOM 636 C C . LYS A 1 80 ? -3.150 -6.306 6.931 1.00 95.62 80 LYS A C 1
ATOM 638 O O . LYS A 1 80 ? -3.097 -5.256 6.303 1.00 95.62 80 LYS A O 1
ATOM 643 N N . LEU A 1 81 ? -2.113 -6.774 7.631 1.00 97.44 81 LEU A N 1
ATOM 644 C CA . LEU A 1 81 ? -0.836 -6.062 7.754 1.00 97.44 81 LEU A CA 1
ATOM 645 C C . LEU A 1 81 ? -0.010 -6.096 6.463 1.00 97.44 81 LEU A C 1
ATOM 647 O O . LEU A 1 81 ? 0.821 -5.226 6.261 1.00 97.44 81 LEU A O 1
ATOM 651 N N . ALA A 1 82 ? -0.273 -7.024 5.539 1.00 97.56 82 ALA A N 1
ATOM 652 C CA . ALA A 1 82 ? 0.354 -6.990 4.215 1.00 97.56 82 ALA A CA 1
ATOM 653 C C . ALA A 1 82 ? -0.110 -5.781 3.368 1.00 97.56 82 ALA A C 1
ATOM 655 O O . ALA A 1 82 ? 0.541 -5.417 2.390 1.00 97.56 82 ALA A O 1
ATOM 656 N N . PHE A 1 83 ? -1.229 -5.156 3.757 1.00 97.75 83 PHE A N 1
ATOM 657 C CA . PHE A 1 83 ? -1.846 -3.998 3.104 1.00 97.75 83 PHE A CA 1
ATOM 658 C C . PHE A 1 83 ? -1.771 -2.718 3.935 1.00 97.75 83 PHE A C 1
ATOM 660 O O . PHE A 1 83 ? -2.348 -1.715 3.514 1.00 97.75 83 PHE A O 1
ATOM 667 N N . CYS A 1 84 ? -1.103 -2.739 5.096 1.00 97.06 84 CYS A N 1
ATOM 668 C CA . CYS A 1 84 ? -0.946 -1.526 5.890 1.00 97.06 84 CYS A CA 1
ATOM 669 C C . CYS A 1 84 ? -0.222 -0.448 5.079 1.00 97.06 84 CYS A C 1
ATOM 671 O O . CYS A 1 84 ? 0.455 -0.755 4.099 1.00 97.06 84 CYS A O 1
ATOM 673 N N . ARG A 1 85 ? -0.375 0.811 5.464 1.00 95.56 85 ARG A N 1
ATOM 674 C CA . ARG A 1 85 ? 0.277 1.941 4.816 1.00 95.56 85 ARG A CA 1
ATOM 675 C C . ARG A 1 85 ? 1.084 2.722 5.834 1.00 95.56 85 ARG A C 1
ATOM 677 O O . ARG A 1 85 ? 0.650 2.882 6.974 1.00 95.56 85 ARG A O 1
ATOM 684 N N . ASP A 1 86 ? 2.233 3.214 5.393 1.00 93.06 86 ASP A N 1
ATOM 685 C CA . ASP A 1 86 ? 3.014 4.175 6.159 1.00 93.06 86 ASP A CA 1
ATOM 686 C C . ASP A 1 86 ? 2.368 5.570 6.103 1.00 93.06 86 ASP A C 1
ATOM 688 O O . ASP A 1 86 ? 1.318 5.781 5.487 1.00 93.06 86 ASP A O 1
ATOM 692 N N . SER A 1 87 ? 3.016 6.550 6.728 1.00 86.81 87 SER A N 1
ATOM 693 C CA . SER A 1 87 ? 2.575 7.950 6.723 1.00 86.81 87 SER A CA 1
ATOM 694 C C . SER A 1 87 ? 2.535 8.594 5.329 1.00 86.81 87 SER A C 1
ATOM 696 O O . SER A 1 87 ? 1.866 9.610 5.150 1.00 86.81 87 SER A O 1
ATOM 698 N N . LEU A 1 88 ? 3.213 8.007 4.336 1.00 86.31 88 LEU A N 1
ATOM 699 C CA . LEU A 1 88 ? 3.187 8.440 2.935 1.00 86.31 88 LEU A CA 1
ATOM 700 C C . LEU A 1 88 ? 2.113 7.711 2.115 1.00 86.31 88 LEU A C 1
ATOM 702 O O . LEU A 1 88 ? 1.972 7.946 0.913 1.00 86.31 88 LEU A O 1
ATOM 706 N N . GLY A 1 89 ? 1.376 6.798 2.745 1.00 90.25 89 GLY A N 1
ATOM 707 C CA . GLY A 1 89 ? 0.365 5.981 2.098 1.00 90.25 89 GLY A CA 1
ATOM 708 C C . GLY A 1 89 ? 0.908 4.771 1.352 1.00 90.25 89 GLY A C 1
ATOM 709 O O . GLY A 1 89 ? 0.127 4.047 0.738 1.00 90.25 89 GLY A O 1
ATOM 710 N N . ALA A 1 90 ? 2.213 4.519 1.379 1.00 95.81 90 ALA A N 1
ATOM 711 C CA . ALA A 1 90 ? 2.827 3.408 0.671 1.00 95.81 90 ALA A CA 1
ATOM 712 C C . ALA A 1 90 ? 2.624 2.103 1.447 1.00 95.81 90 ALA A C 1
ATOM 714 O O . ALA A 1 90 ? 2.855 2.040 2.650 1.00 95.81 90 ALA A O 1
ATOM 715 N N . SER A 1 91 ? 2.237 1.032 0.751 1.00 98.25 91 SER A N 1
ATOM 716 C CA . SER A 1 91 ? 2.134 -0.308 1.353 1.00 98.25 91 SER A CA 1
ATOM 717 C C . SER A 1 91 ? 3.495 -1.017 1.478 1.00 98.25 91 SER A C 1
ATOM 719 O O . SER A 1 91 ? 4.458 -0.587 0.831 1.00 98.25 91 SER A O 1
ATOM 721 N N . PRO A 1 92 ? 3.612 -2.127 2.244 1.00 98.50 92 PRO A N 1
ATOM 722 C CA . PRO A 1 92 ? 4.807 -2.969 2.248 1.00 98.50 92 PRO A CA 1
ATOM 723 C C . PRO A 1 92 ? 5.295 -3.299 0.837 1.00 98.50 92 PRO A C 1
ATOM 725 O O . PRO A 1 92 ? 6.474 -3.160 0.538 1.00 98.50 92 PRO A O 1
ATOM 728 N N . MET A 1 93 ? 4.380 -3.637 -0.073 1.00 98.50 93 MET A N 1
ATOM 729 C CA . MET A 1 93 ? 4.734 -3.955 -1.453 1.00 98.50 93 MET A CA 1
ATOM 730 C C . MET A 1 93 ? 5.355 -2.762 -2.199 1.00 98.50 93 MET A C 1
ATOM 732 O O . MET A 1 93 ? 6.353 -2.928 -2.895 1.00 98.50 93 MET A O 1
ATOM 736 N N . HIS A 1 94 ? 4.825 -1.547 -2.009 1.00 98.31 94 HIS A N 1
ATOM 737 C CA . HIS A 1 94 ? 5.403 -0.333 -2.598 1.00 98.31 94 HIS A CA 1
ATOM 738 C C . HIS A 1 94 ? 6.832 -0.089 -2.104 1.00 98.31 94 HIS A C 1
ATOM 740 O O . HIS A 1 94 ? 7.716 0.191 -2.908 1.00 98.31 94 HIS 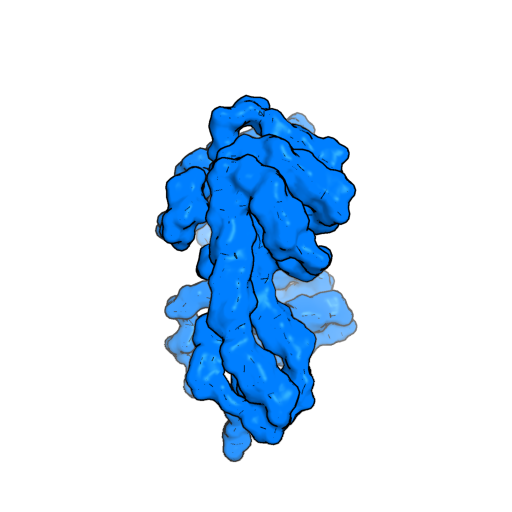A O 1
ATOM 746 N N . LYS A 1 95 ? 7.081 -0.234 -0.794 1.00 97.75 95 LYS A N 1
ATOM 747 C CA . LYS A 1 95 ? 8.427 -0.075 -0.219 1.00 97.75 95 LYS A CA 1
ATOM 748 C C . LYS A 1 95 ? 9.380 -1.169 -0.693 1.00 97.75 95 LYS A C 1
ATOM 750 O O . LYS A 1 95 ? 10.518 -0.864 -1.032 1.00 97.75 95 LYS A O 1
ATOM 755 N N . ALA A 1 96 ? 8.923 -2.417 -0.765 1.00 98.38 96 ALA A N 1
ATOM 756 C CA . ALA A 1 96 ? 9.740 -3.524 -1.253 1.00 98.38 96 ALA A CA 1
ATOM 757 C C . ALA A 1 96 ? 10.232 -3.255 -2.685 1.00 98.38 96 ALA A C 1
ATOM 759 O O . ALA A 1 96 ? 11.415 -3.426 -2.965 1.00 98.38 96 ALA A O 1
ATOM 760 N N . VAL A 1 97 ? 9.346 -2.756 -3.555 1.00 98.25 97 VAL A N 1
ATOM 761 C CA . VAL A 1 97 ? 9.680 -2.332 -4.923 1.00 98.25 97 VAL A CA 1
ATOM 762 C C . VAL A 1 97 ? 10.616 -1.122 -4.918 1.00 98.25 97 VAL A C 1
ATOM 764 O O . VAL A 1 97 ? 11.680 -1.187 -5.521 1.00 98.25 97 VAL A O 1
ATOM 767 N N . LEU A 1 98 ? 10.274 -0.053 -4.190 1.00 96.06 98 LEU A N 1
ATOM 768 C CA . LEU A 1 98 ? 11.054 1.192 -4.138 1.00 96.06 98 LEU A CA 1
ATOM 769 C C . LEU A 1 98 ? 12.517 0.974 -3.723 1.00 96.06 98 LEU A C 1
ATOM 771 O O . LEU A 1 98 ? 13.411 1.661 -4.210 1.00 96.06 98 LEU A O 1
ATOM 775 N N . PHE A 1 99 ? 12.754 0.023 -2.819 1.00 95.62 99 PHE A N 1
ATOM 776 C CA . PHE A 1 99 ? 14.084 -0.338 -2.325 1.00 95.62 99 PHE A CA 1
ATOM 777 C C . PHE A 1 99 ? 14.674 -1.585 -3.008 1.00 95.62 99 PHE A C 1
ATOM 779 O O . PHE A 1 99 ? 15.683 -2.109 -2.542 1.00 95.62 99 PHE A O 1
ATOM 786 N N . ALA A 1 100 ? 14.061 -2.059 -4.097 1.00 96.44 100 ALA A N 1
ATOM 787 C CA . ALA A 1 100 ? 14.498 -3.207 -4.897 1.00 96.44 100 ALA A CA 1
ATOM 788 C C . ALA A 1 100 ? 14.734 -4.508 -4.095 1.00 96.44 100 ALA A C 1
ATOM 790 O O . ALA A 1 100 ? 15.628 -5.304 -4.393 1.00 96.44 100 ALA A O 1
ATOM 791 N N . GLN A 1 101 ? 13.910 -4.752 -3.076 1.00 97.88 101 GLN A N 1
ATOM 792 C CA . GLN A 1 101 ? 14.049 -5.861 -2.130 1.00 97.88 101 GLN A CA 1
ATOM 793 C C . GLN A 1 101 ? 13.426 -7.151 -2.676 1.00 97.88 101 GLN A C 1
ATOM 795 O O . GLN A 1 101 ? 12.431 -7.648 -2.145 1.00 97.88 101 GLN A O 1
ATOM 800 N N . LYS A 1 102 ? 14.017 -7.712 -3.739 1.00 97.25 102 LYS A N 1
ATOM 801 C CA . LYS A 1 102 ? 13.492 -8.887 -4.468 1.00 97.25 102 LYS A CA 1
ATOM 802 C C . LYS A 1 102 ? 13.069 -10.064 -3.571 1.00 97.25 102 LYS A C 1
ATOM 804 O O . LYS A 1 102 ? 11.942 -10.517 -3.730 1.00 97.25 102 LYS A O 1
ATOM 809 N N . PRO A 1 103 ? 13.849 -10.503 -2.557 1.00 98.19 103 PRO A N 1
ATOM 810 C CA . PRO A 1 103 ? 13.418 -11.608 -1.691 1.00 98.19 103 PRO A CA 1
ATOM 811 C C . PRO A 1 103 ? 12.143 -11.299 -0.891 1.00 98.19 103 PRO A C 1
ATOM 813 O O . PRO A 1 103 ? 11.354 -12.194 -0.593 1.00 98.19 103 PRO A O 1
ATOM 816 N N . VAL A 1 104 ? 11.939 -10.028 -0.528 1.00 98.69 104 VAL A N 1
ATOM 817 C CA . VAL A 1 104 ? 10.726 -9.570 0.159 1.00 98.69 104 VAL A CA 1
ATOM 818 C C . VAL A 1 104 ? 9.560 -9.487 -0.825 1.00 98.69 104 VAL A C 1
ATOM 820 O O . VAL A 1 104 ? 8.466 -9.924 -0.479 1.00 98.69 104 VAL A O 1
ATOM 823 N N . ILE A 1 105 ? 9.795 -8.987 -2.043 1.00 98.62 105 ILE A N 1
ATOM 824 C CA . ILE A 1 105 ? 8.808 -8.957 -3.136 1.00 98.62 105 ILE A CA 1
ATOM 825 C C . ILE A 1 105 ? 8.290 -10.374 -3.412 1.00 98.62 105 ILE A C 1
ATOM 827 O O . ILE A 1 105 ? 7.085 -10.606 -3.310 1.00 98.62 105 ILE A O 1
ATOM 831 N N . ASP A 1 106 ? 9.188 -11.330 -3.656 1.00 98.19 106 ASP A N 1
ATOM 832 C CA . ASP A 1 106 ? 8.835 -12.729 -3.920 1.00 98.19 106 ASP A CA 1
ATOM 833 C C . ASP A 1 106 ? 8.031 -13.331 -2.766 1.00 98.19 106 ASP A C 1
ATOM 835 O O . ASP A 1 106 ? 7.002 -13.976 -2.972 1.00 98.19 106 ASP A O 1
ATOM 839 N N . HIS A 1 107 ? 8.464 -13.111 -1.523 1.00 98.31 107 HIS A N 1
ATOM 840 C CA . HIS A 1 107 ? 7.743 -13.626 -0.366 1.00 98.31 107 HIS A CA 1
ATOM 841 C C . HIS A 1 107 ? 6.330 -13.033 -0.241 1.00 98.31 107 HIS A C 1
ATOM 843 O O . HIS A 1 107 ? 5.376 -13.777 0.009 1.00 98.31 107 HIS A O 1
ATOM 849 N N . LEU A 1 108 ? 6.184 -11.716 -0.423 1.00 98.31 108 LEU A N 1
ATOM 850 C CA . LEU A 1 108 ? 4.893 -11.031 -0.352 1.00 98.31 108 LEU A CA 1
ATOM 851 C C . LEU A 1 108 ? 3.946 -11.490 -1.466 1.00 98.31 108 LEU A C 1
ATOM 853 O O . LEU A 1 108 ? 2.776 -11.737 -1.180 1.00 98.31 108 LEU A O 1
ATOM 857 N N . LEU A 1 109 ? 4.435 -11.659 -2.697 1.00 98.19 109 LEU A N 1
ATOM 858 C CA . LEU A 1 109 ? 3.629 -12.134 -3.827 1.00 98.19 109 LEU A CA 1
ATOM 859 C C . LEU A 1 109 ? 3.179 -13.586 -3.640 1.00 98.19 109 LEU A C 1
ATOM 861 O O . LEU A 1 109 ? 2.014 -13.898 -3.874 1.00 98.19 109 LEU A O 1
ATOM 865 N N . ASN A 1 110 ? 4.062 -14.456 -3.147 1.00 97.56 110 ASN A N 1
ATOM 866 C CA . ASN A 1 110 ? 3.731 -15.861 -2.910 1.00 97.56 110 ASN A CA 1
ATOM 867 C C . ASN A 1 110 ? 2.769 -16.057 -1.727 1.00 97.56 110 ASN A C 1
ATOM 869 O O . ASN A 1 110 ? 1.915 -16.940 -1.757 1.00 97.56 110 ASN A O 1
ATOM 873 N N . THR A 1 111 ? 2.889 -15.236 -0.681 1.00 97.75 111 THR A N 1
ATOM 874 C CA . THR A 1 111 ? 2.076 -15.380 0.542 1.00 97.75 111 THR A CA 1
ATOM 875 C C . THR A 1 111 ? 0.762 -14.599 0.456 1.00 97.75 111 THR A C 1
ATOM 877 O O . THR A 1 111 ? -0.272 -15.041 0.962 1.00 97.75 111 THR A O 1
ATOM 880 N N . TYR A 1 112 ? 0.776 -13.437 -0.203 1.00 97.25 112 TYR A N 1
ATOM 881 C CA . TYR A 1 112 ? -0.347 -12.504 -0.278 1.00 97.25 112 TYR A CA 1
ATOM 882 C C . TYR A 1 112 ? -0.557 -11.965 -1.708 1.00 97.25 112 TYR A C 1
ATOM 884 O O . TYR A 1 112 ? -0.481 -10.754 -1.899 1.00 97.25 112 TYR A O 1
ATOM 892 N N . PRO A 1 113 ? -0.916 -12.794 -2.708 1.00 96.50 113 PRO A N 1
ATOM 893 C CA . PRO A 1 113 ? -0.896 -12.407 -4.130 1.00 96.50 113 PRO A CA 1
ATOM 894 C C . PRO A 1 113 ? -1.587 -11.075 -4.462 1.00 96.50 113 PRO A C 1
ATOM 896 O O . PRO A 1 113 ? -1.091 -10.271 -5.244 1.00 96.50 113 PRO A O 1
ATOM 899 N N . SER A 1 114 ? -2.700 -10.777 -3.788 1.00 96.75 114 SER A N 1
ATOM 900 C CA . SER A 1 114 ? -3.465 -9.533 -3.953 1.00 96.75 114 SER A CA 1
ATOM 901 C C . SER A 1 114 ? -2.693 -8.232 -3.653 1.00 96.75 114 SER A C 1
ATOM 903 O O . SER A 1 114 ? -3.156 -7.163 -4.048 1.00 96.75 114 SER A O 1
ATOM 905 N N . VAL A 1 115 ? -1.536 -8.277 -2.977 1.00 98.00 115 VAL A N 1
ATOM 906 C CA . VAL A 1 115 ? -0.718 -7.075 -2.696 1.00 98.00 115 VAL A CA 1
ATOM 907 C C . VAL A 1 115 ? -0.125 -6.449 -3.958 1.00 98.00 115 VAL A C 1
ATOM 909 O O . VAL A 1 115 ? 0.209 -5.264 -3.936 1.00 98.00 115 VAL A O 1
ATOM 912 N N . VAL A 1 116 ? -0.065 -7.192 -5.069 1.00 98.06 116 VAL A N 1
ATOM 913 C CA . VAL A 1 116 ? 0.354 -6.678 -6.384 1.00 98.06 116 VAL A CA 1
ATOM 914 C C . VAL A 1 116 ? -0.548 -5.536 -6.883 1.00 98.06 116 VAL A C 1
ATOM 916 O O . VAL A 1 116 ? -0.106 -4.670 -7.636 1.00 98.06 116 VAL A O 1
ATOM 919 N N . HIS A 1 117 ? -1.795 -5.482 -6.402 1.00 96.75 117 HIS A N 1
ATOM 920 C CA . HIS A 1 117 ? -2.782 -4.445 -6.721 1.00 96.75 117 HIS A CA 1
ATOM 921 C C . HIS A 1 117 ? -2.977 -3.421 -5.599 1.00 96.75 117 HIS A C 1
ATOM 923 O O . HIS A 1 117 ? -3.914 -2.620 -5.660 1.00 96.75 117 HIS A O 1
ATOM 929 N N . ALA A 1 118 ? -2.147 -3.454 -4.550 1.00 96.44 118 ALA A N 1
ATOM 930 C CA . ALA A 1 118 ? -2.236 -2.478 -3.473 1.00 96.44 118 ALA A CA 1
ATOM 931 C C . ALA A 1 118 ? -2.146 -1.059 -4.047 1.00 96.44 118 ALA A C 1
ATOM 933 O O . ALA A 1 118 ? -1.411 -0.819 -4.998 1.00 96.44 118 ALA A O 1
ATOM 934 N N . ARG A 1 119 ? -2.892 -0.121 -3.465 1.00 94.50 119 ARG A N 1
ATOM 935 C CA . ARG A 1 119 ? -2.870 1.284 -3.878 1.00 94.50 119 ARG A CA 1
ATOM 936 C C . ARG A 1 119 ? -2.352 2.163 -2.763 1.00 94.50 119 ARG A C 1
ATOM 938 O O . ARG A 1 119 ? -2.789 1.994 -1.622 1.00 94.50 119 ARG A O 1
ATOM 945 N N . ASP A 1 120 ? -1.460 3.084 -3.085 1.00 93.19 120 ASP A N 1
ATOM 946 C CA . ASP A 1 120 ? -1.087 4.151 -2.164 1.00 93.19 120 ASP A CA 1
ATOM 947 C C . ASP A 1 120 ? -2.174 5.244 -2.082 1.00 93.19 120 ASP A C 1
ATOM 949 O O . ASP A 1 120 ? -3.246 5.119 -2.683 1.00 93.19 120 ASP A O 1
ATOM 953 N N . HIS A 1 121 ? -1.930 6.326 -1.334 1.00 86.88 121 HIS A N 1
ATOM 954 C CA . HIS A 1 121 ? -2.895 7.434 -1.209 1.00 86.88 121 HIS A CA 1
ATOM 955 C C . HIS A 1 121 ? -3.147 8.194 -2.520 1.00 86.88 121 HIS A C 1
ATOM 957 O O . HIS A 1 121 ? -4.148 8.899 -2.630 1.00 86.88 121 HIS A O 1
ATOM 963 N N . ARG A 1 122 ? -2.282 8.036 -3.527 1.00 84.94 122 ARG A N 1
ATOM 964 C CA . ARG A 1 122 ? -2.440 8.606 -4.874 1.00 84.94 122 ARG A CA 1
ATOM 965 C C . ARG A 1 122 ? -2.972 7.583 -5.869 1.00 84.94 122 ARG A C 1
ATOM 967 O O . ARG A 1 122 ? -2.953 7.822 -7.071 1.00 84.94 122 ARG A O 1
ATOM 974 N N . GLY A 1 123 ? -3.454 6.435 -5.399 1.00 88.38 123 GLY A N 1
ATOM 975 C CA . GLY A 1 123 ? -3.970 5.384 -6.269 1.00 88.38 123 GLY A CA 1
ATOM 976 C C . GLY A 1 123 ? -2.895 4.671 -7.093 1.00 88.38 123 GLY A C 1
ATOM 977 O O . GLY A 1 123 ? -3.247 3.822 -7.913 1.00 88.38 123 GLY A O 1
ATOM 978 N N . ARG A 1 124 ? -1.610 4.973 -6.875 1.00 94.19 124 ARG A N 1
ATOM 979 C CA . ARG A 1 124 ? -0.488 4.315 -7.546 1.00 94.19 124 ARG A CA 1
ATOM 980 C C . ARG A 1 124 ? -0.372 2.893 -7.017 1.00 94.19 124 ARG A C 1
ATOM 982 O O . ARG A 1 124 ? -0.637 2.636 -5.848 1.00 94.19 124 ARG A O 1
ATOM 989 N N . THR A 1 125 ? 0.009 1.978 -7.895 1.00 97.88 125 THR A N 1
ATOM 990 C CA . THR A 1 125 ? 0.247 0.562 -7.578 1.00 97.88 125 THR A CA 1
ATOM 991 C C . THR A 1 125 ? 1.747 0.270 -7.487 1.00 97.88 125 THR A C 1
ATOM 993 O O . THR A 1 125 ? 2.544 1.069 -7.990 1.00 97.88 125 THR A O 1
ATOM 996 N N . PRO A 1 126 ? 2.173 -0.895 -6.957 1.00 98.31 126 PRO A N 1
ATOM 997 C CA . PRO A 1 126 ? 3.575 -1.308 -6.996 1.00 98.31 126 PRO A CA 1
ATOM 998 C C . PRO A 1 126 ? 4.187 -1.249 -8.401 1.00 98.31 126 PRO A C 1
ATOM 1000 O O . PRO A 1 126 ? 5.361 -0.928 -8.548 1.00 98.31 126 PRO A O 1
ATOM 1003 N N . LEU A 1 127 ? 3.386 -1.482 -9.447 1.00 97.75 127 LEU A N 1
ATOM 1004 C CA . LEU A 1 127 ? 3.847 -1.406 -10.831 1.00 97.75 127 LEU A CA 1
ATOM 1005 C C . LEU A 1 127 ? 4.190 0.030 -11.273 1.00 97.75 127 LEU A C 1
ATOM 1007 O O . LEU A 1 127 ? 5.124 0.216 -12.047 1.00 97.75 127 LEU A O 1
ATOM 1011 N N . HIS A 1 128 ? 3.492 1.047 -10.749 1.00 95.25 128 HIS A N 1
ATOM 1012 C CA . HIS A 1 128 ? 3.849 2.455 -10.977 1.00 95.25 128 HIS A CA 1
ATOM 1013 C C . HIS A 1 128 ? 5.217 2.782 -10.368 1.00 95.25 128 HIS A C 1
ATOM 1015 O O . HIS A 1 128 ? 6.025 3.455 -10.994 1.00 95.25 128 HIS A O 1
ATOM 1021 N N . TYR A 1 129 ? 5.497 2.254 -9.173 1.00 95.75 129 TYR A N 1
ATOM 1022 C CA . TYR A 1 129 ? 6.791 2.427 -8.507 1.00 95.75 129 TYR A CA 1
ATOM 1023 C C . TYR A 1 129 ? 7.904 1.693 -9.264 1.00 95.75 129 TYR A C 1
ATOM 1025 O O . TYR A 1 129 ? 8.995 2.228 -9.418 1.00 95.75 129 TYR A O 1
ATOM 1033 N N . ALA A 1 130 ? 7.628 0.491 -9.780 1.00 96.00 130 ALA A N 1
ATOM 1034 C CA . ALA A 1 130 ? 8.595 -0.274 -10.564 1.00 96.00 130 ALA A CA 1
ATOM 1035 C C . ALA A 1 130 ? 8.978 0.424 -11.880 1.00 96.00 130 ALA A C 1
ATOM 1037 O O . ALA A 1 130 ? 10.103 0.275 -12.344 1.00 96.00 130 ALA A O 1
ATOM 1038 N N . ALA A 1 131 ? 8.067 1.204 -12.471 1.00 93.75 131 ALA A N 1
ATOM 1039 C CA . ALA A 1 131 ? 8.296 1.898 -13.737 1.00 93.75 131 ALA A CA 1
ATOM 1040 C C . ALA A 1 131 ? 9.378 2.992 -13.672 1.00 93.75 131 ALA A C 1
ATOM 1042 O O . ALA A 1 131 ? 9.945 3.331 -14.707 1.00 93.75 131 ALA A O 1
ATOM 1043 N N . VAL A 1 132 ? 9.674 3.527 -12.481 1.00 91.56 132 VAL A N 1
ATOM 1044 C CA . VAL A 1 132 ? 10.722 4.547 -12.281 1.00 91.56 132 VAL A CA 1
ATOM 1045 C C . VAL A 1 132 ? 12.052 3.966 -11.791 1.00 91.56 132 VAL A C 1
ATOM 1047 O O . VAL A 1 132 ? 13.006 4.715 -11.581 1.00 91.56 132 VAL A O 1
ATOM 1050 N N . LEU A 1 133 ? 12.139 2.647 -11.583 1.00 90.44 133 LEU A N 1
ATOM 1051 C CA . LEU A 1 133 ? 13.366 2.006 -11.114 1.00 90.44 133 LEU A CA 1
ATOM 1052 C C . LEU A 1 133 ? 14.408 1.889 -12.227 1.00 90.44 133 LEU A C 1
ATOM 1054 O O . LEU A 1 133 ? 14.108 1.624 -13.389 1.00 90.44 133 LEU A O 1
ATOM 1058 N N . THR A 1 134 ? 15.674 2.007 -11.840 1.00 87.25 134 THR A N 1
ATOM 1059 C CA . THR A 1 134 ? 16.826 1.780 -12.719 1.00 87.25 134 THR A CA 1
ATOM 1060 C C . THR A 1 134 ? 17.343 0.345 -12.569 1.00 87.25 134 THR A C 1
ATOM 1062 O O . THR A 1 134 ? 18.499 0.131 -12.207 1.00 87.25 134 THR A O 1
ATOM 1065 N N . ASP A 1 135 ? 16.480 -0.649 -12.790 1.00 90.25 135 ASP A N 1
ATOM 1066 C CA . ASP A 1 135 ? 16.779 -2.085 -12.637 1.00 90.25 135 ASP A CA 1
ATOM 1067 C C . ASP A 1 135 ? 16.637 -2.870 -13.955 1.00 90.25 135 ASP A C 1
ATOM 1069 O O . ASP A 1 135 ? 16.498 -4.091 -13.963 1.00 90.25 135 ASP A O 1
ATOM 1073 N N . SER A 1 136 ? 16.656 -2.162 -15.088 1.00 88.38 136 SER A N 1
ATOM 1074 C CA . SER A 1 136 ? 16.388 -2.723 -16.421 1.00 88.38 136 SER A CA 1
ATOM 1075 C C . SER A 1 136 ? 14.998 -3.369 -16.566 1.00 88.38 136 SER A C 1
ATOM 1077 O O . SER A 1 136 ? 14.797 -4.195 -17.456 1.00 88.38 136 SER A O 1
ATOM 1079 N N . GLY A 1 137 ? 14.032 -2.996 -15.716 1.00 91.00 137 GLY A N 1
ATOM 1080 C CA . GLY A 1 137 ? 12.653 -3.482 -15.774 1.00 91.00 137 GLY A CA 1
ATOM 1081 C C . GLY A 1 137 ? 12.456 -4.878 -15.182 1.00 91.00 137 GLY A C 1
ATOM 1082 O O . GLY A 1 137 ? 11.420 -5.501 -15.419 1.00 91.00 137 GLY A O 1
ATOM 1083 N N . GLU A 1 138 ? 13.423 -5.394 -14.423 1.00 95.94 138 GLU A N 1
ATOM 1084 C CA . GLU A 1 138 ? 13.357 -6.739 -13.850 1.00 95.94 138 GLU A CA 1
ATOM 1085 C C . GLU A 1 138 ? 12.206 -6.876 -12.845 1.00 95.94 138 GLU A C 1
ATOM 1087 O O . GLU A 1 138 ? 11.382 -7.786 -12.970 1.00 95.94 138 GLU A O 1
ATOM 1092 N N . ILE A 1 139 ? 12.090 -5.944 -11.893 1.00 97.56 139 ILE A N 1
ATOM 1093 C CA . ILE A 1 139 ? 10.987 -5.922 -10.926 1.00 97.56 139 ILE A CA 1
ATOM 1094 C C . ILE A 1 139 ? 9.669 -5.621 -11.638 1.00 97.56 139 ILE A C 1
ATOM 1096 O O . ILE A 1 139 ? 8.650 -6.225 -11.313 1.00 97.56 139 ILE A O 1
ATOM 1100 N N . TYR A 1 140 ? 9.673 -4.743 -12.644 1.00 97.31 140 TYR A N 1
ATOM 1101 C CA . TYR A 1 140 ? 8.471 -4.470 -13.432 1.00 97.31 140 TYR A CA 1
ATOM 1102 C C . TYR A 1 140 ? 7.915 -5.756 -14.060 1.00 97.31 140 TYR A C 1
ATOM 1104 O O . TYR A 1 140 ? 6.736 -6.072 -13.892 1.00 97.31 140 TYR A O 1
ATOM 1112 N N . LYS A 1 141 ? 8.779 -6.536 -14.720 1.00 97.00 141 LYS A N 1
ATOM 1113 C CA . LYS A 1 141 ? 8.409 -7.823 -15.313 1.00 97.00 141 LYS A CA 1
ATOM 1114 C C . LYS A 1 141 ? 7.953 -8.825 -14.253 1.00 97.00 141 LYS A C 1
ATOM 1116 O O . LYS A 1 141 ? 6.905 -9.434 -14.425 1.00 97.00 141 LYS A O 1
ATOM 1121 N N . MET A 1 142 ? 8.682 -8.937 -13.142 1.00 97.56 142 MET A N 1
ATOM 1122 C CA . MET A 1 142 ? 8.312 -9.808 -12.023 1.00 97.56 142 MET A CA 1
ATOM 1123 C C . MET A 1 142 ? 6.886 -9.525 -11.526 1.00 97.56 142 MET A C 1
ATOM 1125 O O . MET A 1 142 ? 6.119 -10.459 -11.305 1.00 97.56 142 MET A O 1
ATOM 1129 N N . LEU A 1 143 ? 6.503 -8.254 -11.380 1.00 98.06 143 LEU A N 1
ATOM 1130 C CA . LEU A 1 143 ? 5.149 -7.874 -10.969 1.00 98.06 143 LEU A CA 1
ATOM 1131 C C . LEU A 1 143 ? 4.099 -8.236 -12.028 1.00 98.06 143 LEU A C 1
ATOM 1133 O O . LEU A 1 143 ? 3.028 -8.729 -11.672 1.00 98.06 143 LEU A O 1
ATOM 1137 N N . VAL A 1 144 ? 4.393 -8.013 -13.314 1.00 98.06 144 VAL A N 1
ATOM 1138 C CA . VAL A 1 144 ? 3.502 -8.385 -14.430 1.00 98.06 144 VAL A CA 1
ATOM 1139 C C . VAL A 1 144 ? 3.282 -9.896 -14.480 1.00 98.06 144 VAL A C 1
ATOM 1141 O O . VAL A 1 144 ? 2.139 -10.334 -14.605 1.00 98.06 144 VAL A O 1
ATOM 1144 N N . ASP A 1 145 ? 4.339 -10.687 -14.298 1.00 97.69 145 ASP A N 1
ATOM 1145 C CA . ASP A 1 145 ? 4.268 -12.153 -14.262 1.00 97.69 145 ASP A CA 1
ATOM 1146 C C . ASP A 1 145 ? 3.390 -12.653 -13.094 1.00 97.69 145 ASP A C 1
ATOM 1148 O O . ASP A 1 145 ? 2.751 -13.699 -13.195 1.00 97.69 145 ASP A O 1
ATOM 1152 N N . HIS A 1 146 ? 3.277 -11.866 -12.016 1.00 97.44 146 HIS A N 1
ATOM 1153 C CA . HIS A 1 146 ? 2.374 -12.115 -10.884 1.00 97.44 146 HIS A CA 1
ATOM 1154 C C . HIS A 1 146 ? 0.995 -11.440 -11.023 1.00 97.44 146 HIS A C 1
ATOM 1156 O O . HIS A 1 146 ? 0.245 -11.345 -10.049 1.00 97.44 146 HIS A O 1
ATOM 1162 N N . GLY A 1 147 ? 0.634 -10.986 -12.224 1.00 96.19 147 GLY A N 1
ATOM 1163 C CA . GLY A 1 147 ? -0.700 -10.478 -12.538 1.00 96.19 147 GLY A CA 1
ATOM 1164 C C . GLY A 1 147 ? -0.911 -8.991 -12.261 1.00 96.19 147 GLY A C 1
ATOM 1165 O O . GLY A 1 147 ? -2.061 -8.562 -12.180 1.00 96.19 147 GLY A O 1
ATOM 1166 N N . ALA A 1 148 ? 0.149 -8.185 -12.121 1.00 97.38 148 ALA A N 1
ATOM 1167 C CA . ALA A 1 148 ? -0.000 -6.735 -12.007 1.00 97.38 148 ALA A CA 1
ATOM 1168 C C . ALA A 1 148 ? -0.778 -6.153 -13.198 1.00 97.38 148 ALA A C 1
ATOM 1170 O O . ALA A 1 148 ? -0.474 -6.418 -14.361 1.00 97.38 148 ALA A O 1
ATOM 1171 N N . ASP A 1 149 ? -1.758 -5.300 -12.902 1.00 94.44 149 ASP A N 1
ATOM 1172 C CA . ASP A 1 149 ? -2.535 -4.627 -13.936 1.00 94.44 149 ASP A CA 1
ATOM 1173 C C . ASP A 1 149 ? -1.733 -3.468 -14.546 1.00 94.44 149 ASP A C 1
ATOM 1175 O O . ASP A 1 149 ? -1.656 -2.373 -13.982 1.00 94.44 149 ASP A O 1
ATOM 1179 N N . VAL A 1 150 ? -1.169 -3.702 -15.732 1.00 94.12 150 VAL A N 1
ATOM 1180 C CA . VAL A 1 150 ? -0.482 -2.679 -16.543 1.00 94.12 150 VAL A CA 1
ATOM 1181 C C . VAL A 1 150 ? -1.406 -1.537 -16.963 1.00 94.12 150 VAL A C 1
ATOM 1183 O O . VAL A 1 150 ? -0.937 -0.474 -17.372 1.00 94.12 150 VAL A O 1
ATOM 1186 N N . LYS A 1 151 ? -2.727 -1.739 -16.871 1.00 92.12 151 LYS A N 1
ATOM 1187 C CA . LYS A 1 151 ? -3.738 -0.748 -17.222 1.00 92.12 151 LYS A CA 1
ATOM 1188 C C . LYS A 1 151 ? -4.253 0.062 -16.037 1.00 92.12 151 LYS A C 1
ATOM 1190 O O . LYS A 1 151 ? -5.038 0.981 -16.288 1.00 92.12 151 LYS A O 1
ATOM 1195 N N . ALA A 1 152 ? -3.821 -0.235 -14.812 1.00 88.81 152 ALA A N 1
ATOM 1196 C CA . ALA A 1 152 ? -4.223 0.513 -13.631 1.00 88.81 152 ALA A CA 1
ATOM 1197 C C . ALA A 1 152 ? -3.825 1.985 -13.774 1.00 88.81 152 ALA A C 1
ATOM 1199 O O . ALA A 1 152 ? -2.735 2.286 -14.251 1.00 88.81 152 ALA A O 1
ATOM 1200 N N . THR A 1 153 ? -4.703 2.888 -13.352 1.00 89.94 153 THR A N 1
ATOM 1201 C CA . THR A 1 153 ? -4.429 4.325 -13.335 1.00 89.94 153 THR A CA 1
ATOM 1202 C C . THR A 1 153 ? -4.361 4.838 -11.908 1.00 89.94 153 THR A C 1
ATOM 1204 O O . THR A 1 153 ? -5.141 4.408 -11.049 1.00 89.94 153 THR A O 1
ATOM 1207 N N . ASP A 1 154 ? -3.456 5.777 -11.675 1.00 85.44 154 ASP A N 1
ATOM 1208 C CA . ASP A 1 154 ? -3.417 6.570 -10.453 1.00 85.44 154 ASP A CA 1
ATOM 1209 C C . ASP A 1 154 ? -4.519 7.654 -10.436 1.00 85.44 154 ASP A C 1
ATOM 1211 O O . ASP A 1 154 ? -5.378 7.715 -11.324 1.00 85.44 154 ASP A O 1
ATOM 1215 N N . VAL A 1 155 ? -4.519 8.517 -9.415 1.00 83.69 155 VAL A N 1
ATOM 1216 C CA . VAL A 1 155 ? -5.490 9.625 -9.289 1.00 83.69 155 VAL A CA 1
ATOM 1217 C C . VAL A 1 155 ? -5.368 10.686 -10.387 1.00 83.69 155 VAL A C 1
ATOM 1219 O O . VAL A 1 155 ? -6.291 11.476 -10.562 1.00 83.69 155 VAL A O 1
ATOM 1222 N N . PHE A 1 156 ? -4.260 10.716 -11.127 1.00 81.62 156 PHE A N 1
ATOM 1223 C CA . PHE A 1 156 ? -4.039 11.629 -12.249 1.00 81.62 156 PHE A CA 1
ATOM 1224 C C . PHE A 1 156 ? -4.384 10.990 -13.601 1.00 81.62 156 PHE A C 1
ATOM 1226 O O . PHE A 1 156 ? -4.241 11.635 -14.639 1.00 81.62 156 PHE A O 1
ATOM 1233 N N . GLY A 1 157 ? -4.844 9.735 -13.606 1.00 83.38 157 GLY A N 1
ATOM 1234 C CA . GLY A 1 157 ? -5.126 8.986 -14.828 1.00 83.38 157 GLY A CA 1
ATOM 1235 C C . GLY A 1 157 ? -3.875 8.409 -15.500 1.00 83.38 157 GLY A C 1
ATOM 1236 O O . GLY A 1 157 ? -3.978 7.851 -16.595 1.00 83.38 157 GLY A O 1
ATOM 1237 N N . ASN A 1 158 ? -2.704 8.512 -14.867 1.00 85.88 158 ASN A N 1
ATOM 1238 C CA . ASN A 1 158 ? -1.454 8.003 -15.416 1.00 85.88 158 ASN A CA 1
ATOM 1239 C C . ASN A 1 158 ? -1.355 6.495 -15.186 1.00 85.88 158 ASN A C 1
ATOM 1241 O O . ASN A 1 158 ? -1.677 5.993 -14.112 1.00 85.88 158 ASN A O 1
ATOM 1245 N N . ARG A 1 159 ? -0.893 5.778 -16.212 1.00 92.44 159 ARG A N 1
ATOM 1246 C CA . ARG A 1 159 ? -0.587 4.339 -16.162 1.00 92.44 159 ARG A CA 1
ATOM 1247 C C . ARG A 1 159 ? 0.872 4.131 -15.742 1.00 92.44 159 ARG A C 1
ATOM 1249 O O . ARG A 1 159 ? 1.669 5.045 -15.940 1.00 92.44 159 ARG A O 1
ATOM 1256 N N . PRO A 1 160 ? 1.287 2.934 -15.292 1.00 91.06 160 PRO A N 1
ATOM 1257 C CA . PRO A 1 160 ? 2.690 2.660 -14.983 1.00 91.06 160 PRO A CA 1
ATOM 1258 C C . PRO A 1 160 ? 3.660 3.027 -16.116 1.00 91.06 160 PRO A C 1
ATOM 1260 O O . PRO A 1 160 ? 4.680 3.657 -15.872 1.00 91.06 160 PRO A O 1
ATOM 1263 N N . GLU A 1 161 ? 3.313 2.704 -17.366 1.00 90.19 161 GLU A N 1
ATOM 1264 C CA . GLU A 1 161 ? 4.139 2.989 -18.553 1.00 90.19 161 GLU A CA 1
ATOM 1265 C C . GLU A 1 161 ? 4.449 4.485 -18.739 1.00 90.19 161 GLU A C 1
ATOM 1267 O O . GLU A 1 161 ? 5.539 4.836 -19.187 1.00 90.19 161 GLU A O 1
ATOM 1272 N N . TYR A 1 162 ? 3.540 5.380 -18.330 1.00 87.75 162 TYR A N 1
ATOM 1273 C CA . TYR A 1 162 ? 3.769 6.828 -18.388 1.00 87.75 162 TYR A CA 1
ATOM 1274 C C . TYR A 1 162 ? 5.067 7.215 -17.666 1.00 87.75 162 TYR A C 1
ATOM 1276 O O . TYR A 1 162 ? 5.871 7.993 -18.180 1.00 87.75 162 TYR A O 1
ATOM 1284 N N . TYR A 1 163 ? 5.310 6.610 -16.504 1.00 87.25 163 TYR A N 1
ATOM 1285 C CA . TYR A 1 163 ? 6.446 6.929 -15.648 1.00 87.25 163 TYR A CA 1
ATOM 1286 C C . TYR A 1 163 ? 7.783 6.368 -16.147 1.00 87.25 163 TYR A C 1
ATOM 1288 O O . TYR A 1 163 ? 8.825 6.905 -15.782 1.00 87.25 163 TYR A O 1
ATOM 1296 N N . MET A 1 164 ? 7.775 5.380 -17.050 1.00 86.12 164 MET A N 1
ATOM 1297 C CA . MET A 1 164 ? 9.004 4.905 -17.706 1.00 86.12 164 MET A CA 1
ATOM 1298 C C . MET A 1 164 ? 9.616 5.975 -18.614 1.00 86.12 164 MET A C 1
ATOM 1300 O O . MET A 1 164 ? 10.835 6.075 -18.749 1.00 86.12 164 MET A O 1
ATOM 1304 N N . HIS A 1 165 ? 8.758 6.772 -19.252 1.00 78.75 165 HIS A N 1
ATOM 1305 C CA . HIS A 1 165 ? 9.155 7.795 -20.218 1.00 78.75 165 HIS A CA 1
ATOM 1306 C C . HIS A 1 165 ? 9.181 9.205 -19.613 1.00 78.75 165 HIS A C 1
ATOM 1308 O O . HIS A 1 165 ? 9.839 10.093 -20.154 1.00 78.75 165 HIS A O 1
ATOM 1314 N N . ALA A 1 166 ? 8.508 9.412 -18.478 1.00 74.50 166 ALA A N 1
ATOM 1315 C CA . ALA A 1 166 ? 8.392 10.691 -17.785 1.00 74.50 166 ALA A CA 1
ATOM 1316 C C . ALA A 1 166 ? 9.263 10.757 -16.513 1.00 74.50 166 ALA A C 1
ATOM 1318 O O . ALA A 1 166 ? 8.775 11.100 -15.438 1.00 74.50 166 ALA A O 1
ATOM 1319 N N . GLN A 1 167 ? 10.570 10.482 -16.636 1.00 63.22 167 GLN A N 1
ATOM 1320 C CA . GLN A 1 167 ? 11.526 10.431 -15.508 1.00 63.22 167 GLN A CA 1
ATOM 1321 C C . GLN A 1 167 ? 11.620 11.726 -14.664 1.00 63.22 167 GLN A C 1
ATOM 1323 O O . GLN A 1 167 ? 12.204 11.712 -13.588 1.00 63.22 167 GLN A O 1
ATOM 1328 N N . GLY A 1 168 ? 11.068 12.852 -15.136 1.00 65.25 168 GLY A N 1
ATOM 1329 C CA . GLY A 1 168 ? 11.012 14.120 -14.393 1.00 65.25 168 GLY A CA 1
ATOM 1330 C C . GLY A 1 168 ? 9.702 14.392 -13.638 1.00 65.25 168 GLY A C 1
ATOM 1331 O O . GLY A 1 168 ? 9.632 15.394 -12.925 1.00 65.25 168 GLY A O 1
ATOM 1332 N N . GLU A 1 169 ? 8.679 13.551 -13.820 1.00 68.56 169 GLU A N 1
ATOM 1333 C CA . GLU A 1 169 ? 7.339 13.697 -13.216 1.00 68.56 169 GLU A CA 1
ATOM 1334 C C . GLU A 1 169 ? 7.164 12.835 -11.959 1.00 68.56 169 GLU A C 1
ATOM 1336 O O . GLU A 1 169 ? 6.303 13.102 -11.125 1.00 68.56 169 GLU A O 1
ATOM 1341 N N . MET A 1 170 ? 7.989 11.799 -11.819 1.00 79.31 170 MET A N 1
ATOM 1342 C CA . MET A 1 170 ? 8.087 10.973 -10.626 1.00 79.31 170 MET A CA 1
ATOM 1343 C C . MET A 1 170 ? 9.518 10.471 -10.529 1.00 79.31 170 MET A C 1
ATOM 1345 O O . MET A 1 170 ? 10.001 9.794 -11.435 1.00 79.31 170 MET A O 1
ATOM 1349 N N . ASP A 1 171 ? 10.182 10.794 -9.429 1.00 81.44 171 ASP A N 1
ATOM 1350 C CA . ASP A 1 171 ? 11.513 10.286 -9.138 1.00 81.44 171 ASP A CA 1
ATOM 1351 C C . ASP A 1 171 ? 11.512 9.478 -7.834 1.00 81.44 171 ASP A C 1
ATOM 1353 O O . ASP A 1 171 ? 10.626 9.596 -6.981 1.00 81.44 171 ASP A O 1
ATOM 1357 N N . ILE A 1 172 ? 12.509 8.603 -7.710 1.00 84.00 172 ILE A N 1
ATOM 1358 C CA . ILE A 1 172 ? 12.655 7.682 -6.579 1.00 84.00 172 ILE A CA 1
ATOM 1359 C C . ILE A 1 172 ? 12.802 8.445 -5.255 1.00 84.00 172 ILE A C 1
ATOM 1361 O O . ILE A 1 172 ? 12.352 7.948 -4.222 1.00 84.00 172 ILE A O 1
ATOM 1365 N N . GLU A 1 173 ? 13.418 9.627 -5.263 1.00 84.19 173 GLU A N 1
ATOM 1366 C CA . GLU A 1 173 ? 13.673 10.389 -4.041 1.00 84.19 173 GLU A CA 1
ATOM 1367 C C . GLU A 1 173 ? 12.387 11.040 -3.523 1.00 84.19 173 GLU A C 1
ATOM 1369 O O . GLU A 1 173 ? 12.038 10.867 -2.359 1.00 84.19 173 GLU A O 1
ATOM 1374 N N . SER A 1 174 ? 11.589 11.623 -4.417 1.00 82.81 174 SER A N 1
ATOM 1375 C CA . SER A 1 174 ? 10.246 12.141 -4.142 1.00 82.81 174 SER A CA 1
ATOM 1376 C C . SER A 1 174 ? 9.336 11.058 -3.544 1.00 82.81 174 SER A C 1
ATOM 1378 O O . SER A 1 174 ? 8.577 11.318 -2.610 1.00 82.81 174 SER A O 1
ATOM 1380 N N . LEU A 1 175 ? 9.445 9.808 -4.017 1.00 84.38 175 LEU A N 1
ATOM 1381 C CA . LEU A 1 175 ? 8.711 8.665 -3.453 1.00 84.38 175 LEU A CA 1
ATOM 1382 C C . LEU A 1 175 ? 9.197 8.249 -2.053 1.00 84.38 175 LEU A C 1
ATOM 1384 O O . LEU A 1 175 ? 8.407 7.708 -1.271 1.00 84.38 175 LEU A O 1
ATOM 1388 N N . LYS A 1 176 ? 10.478 8.460 -1.729 1.00 82.25 176 LYS A N 1
ATOM 1389 C CA . LYS A 1 176 ? 11.046 8.168 -0.401 1.00 82.25 176 LYS A CA 1
ATOM 1390 C C . LYS A 1 176 ? 10.725 9.257 0.611 1.00 82.25 176 LYS A C 1
ATOM 1392 O O . LYS A 1 176 ? 10.377 8.933 1.744 1.00 82.25 176 LYS A O 1
ATOM 1397 N N . GLU A 1 177 ? 10.845 10.511 0.198 1.00 77.00 177 GLU A N 1
ATOM 1398 C CA . GLU A 1 177 ? 10.640 11.693 1.034 1.00 77.00 177 GLU A CA 1
ATOM 1399 C C . GLU A 1 177 ? 9.159 12.085 1.149 1.00 77.00 177 GLU A C 1
ATOM 1401 O O . GLU A 1 177 ? 8.780 12.824 2.056 1.00 77.00 177 GLU A O 1
ATOM 1406 N N . GLY A 1 178 ? 8.305 11.600 0.240 1.00 69.06 178 GLY A N 1
ATOM 1407 C CA . GLY A 1 178 ? 6.899 12.004 0.158 1.00 69.06 178 GLY A CA 1
ATOM 1408 C C . GLY A 1 178 ? 6.694 13.407 -0.423 1.00 69.06 178 GLY A C 1
ATOM 1409 O O . GLY A 1 178 ? 5.595 13.961 -0.338 1.00 69.06 178 GLY A O 1
ATOM 1410 N N . THR A 1 179 ? 7.741 13.995 -0.999 1.00 59.94 179 THR A N 1
ATOM 1411 C CA . THR A 1 179 ?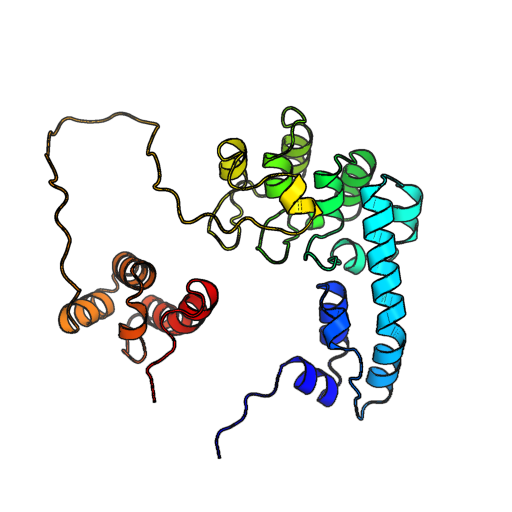 7.787 15.353 -1.541 1.00 59.94 179 THR A CA 1
ATOM 1412 C C . THR A 1 179 ? 7.452 15.330 -3.031 1.00 59.94 179 THR A C 1
ATOM 1414 O O . THR A 1 179 ? 8.312 15.477 -3.889 1.00 59.94 179 THR A O 1
ATOM 1417 N N . ASP A 1 180 ? 6.177 15.167 -3.391 1.00 53.00 180 ASP A N 1
ATOM 1418 C CA . ASP A 1 180 ? 5.811 15.329 -4.804 1.00 53.00 180 ASP A CA 1
ATOM 1419 C C . ASP A 1 180 ? 6.014 16.796 -5.213 1.00 53.00 180 ASP A C 1
ATOM 1421 O O . ASP A 1 180 ? 5.290 17.704 -4.787 1.00 53.00 180 ASP A O 1
ATOM 1425 N N . SER A 1 181 ? 7.001 17.024 -6.078 1.00 44.28 181 SER A N 1
ATOM 1426 C CA . SER A 1 181 ? 7.135 18.265 -6.830 1.00 44.28 181 SER A CA 1
ATOM 1427 C C . SER A 1 181 ? 5.838 18.495 -7.607 1.00 44.28 181 SER A C 1
ATOM 1429 O O . SER A 1 181 ? 5.596 17.844 -8.617 1.00 44.28 181 SER A O 1
ATOM 1431 N N . VAL A 1 182 ? 4.994 19.430 -7.164 1.00 40.62 182 VAL A N 1
ATOM 1432 C CA . VAL A 1 182 ? 3.815 19.877 -7.922 1.00 40.62 182 VAL A CA 1
ATOM 1433 C C . VAL A 1 182 ? 4.304 20.545 -9.211 1.00 40.62 182 VAL A C 1
ATOM 1435 O O . VAL A 1 182 ? 4.506 21.761 -9.260 1.00 40.62 182 VAL A O 1
ATOM 1438 N N . LYS A 1 183 ? 4.536 19.766 -10.268 1.00 38.47 183 LYS A N 1
ATOM 1439 C CA . LYS A 1 183 ? 4.814 20.294 -11.602 1.00 38.47 183 LYS A CA 1
ATOM 1440 C C . LYS A 1 183 ? 3.537 20.196 -12.431 1.00 38.47 183 LYS A C 1
ATOM 1442 O O . LYS A 1 183 ? 2.828 19.202 -12.458 1.00 38.47 183 LYS A O 1
ATOM 1447 N N . LYS A 1 184 ? 3.176 21.364 -12.963 1.00 30.66 184 LYS A N 1
ATOM 1448 C CA . LYS A 1 184 ? 1.947 21.677 -13.704 1.00 30.66 184 LYS A CA 1
ATOM 1449 C C . LYS A 1 184 ? 1.727 20.686 -14.854 1.00 30.66 184 LYS A C 1
ATOM 1451 O O . LYS A 1 184 ? 2.721 20.204 -15.382 1.00 30.66 184 LYS A O 1
ATOM 1456 N N . PRO A 1 185 ? 0.482 20.491 -15.335 1.00 29.31 185 PRO A N 1
ATOM 1457 C CA . PRO A 1 185 ? 0.214 19.630 -16.485 1.00 29.31 185 PRO A CA 1
ATOM 1458 C C . PRO A 1 185 ? 1.064 20.064 -17.688 1.00 29.31 185 PRO A C 1
ATOM 1460 O O . PRO A 1 185 ? 0.847 21.135 -18.270 1.00 29.31 185 PRO A O 1
ATOM 1463 N N . ILE A 1 186 ? 2.067 19.255 -18.032 1.00 31.22 186 ILE A N 1
ATOM 1464 C CA . ILE A 1 186 ? 2.914 19.473 -19.201 1.00 31.22 186 ILE A CA 1
ATOM 1465 C C . ILE A 1 186 ? 2.165 18.943 -20.423 1.00 31.22 186 ILE A C 1
ATOM 1467 O O . ILE A 1 186 ? 1.641 17.833 -20.446 1.00 31.22 186 ILE A O 1
ATOM 1471 N N . LYS A 1 187 ? 2.069 19.805 -21.438 1.00 30.06 187 LYS A N 1
ATOM 1472 C CA . LYS A 1 187 ? 1.363 19.572 -22.700 1.00 30.06 187 LYS A CA 1
ATOM 1473 C C . LYS A 1 187 ? 1.819 18.257 -23.337 1.00 30.06 187 LYS A C 1
ATOM 1475 O O . LYS A 1 187 ? 2.989 18.116 -23.676 1.00 30.06 187 LYS A O 1
ATOM 1480 N N . VAL A 1 188 ? 0.861 17.356 -23.554 1.00 32.47 188 VAL A N 1
ATOM 1481 C CA . VAL A 1 188 ? 1.030 16.077 -24.254 1.00 32.47 188 VAL A CA 1
ATOM 1482 C C . VAL A 1 188 ? 1.730 16.297 -25.599 1.00 32.47 188 VAL A C 1
ATOM 1484 O O . VAL A 1 188 ? 1.153 16.858 -26.535 1.00 32.47 188 VAL A O 1
ATOM 1487 N N . ILE A 1 189 ? 2.979 15.841 -25.699 1.00 28.16 189 ILE A N 1
ATOM 1488 C CA . ILE A 1 189 ? 3.667 15.634 -26.972 1.00 28.16 189 ILE A CA 1
ATOM 1489 C C . ILE A 1 189 ? 3.095 14.340 -27.555 1.00 28.16 189 ILE A C 1
ATOM 1491 O O . ILE A 1 189 ? 3.346 13.247 -27.057 1.00 28.16 189 ILE A O 1
ATOM 1495 N N . LYS A 1 190 ? 2.273 14.480 -28.597 1.00 32.50 190 LYS A N 1
ATOM 1496 C CA . LYS A 1 190 ? 1.738 13.361 -29.375 1.00 32.50 190 LYS A CA 1
ATOM 1497 C C . LYS A 1 190 ? 2.807 12.841 -30.334 1.00 32.50 190 LYS A C 1
ATOM 1499 O O . LYS A 1 190 ? 2.984 13.431 -31.392 1.00 32.50 190 LYS A O 1
ATOM 1504 N N . HIS A 1 191 ? 3.432 11.716 -30.016 1.00 26.31 191 HIS A N 1
ATOM 1505 C CA . HIS A 1 191 ? 4.126 10.836 -30.967 1.00 26.31 191 HIS A CA 1
ATOM 1506 C C . HIS A 1 191 ? 4.002 9.411 -30.376 1.00 26.31 191 HIS A C 1
ATOM 1508 O O . HIS A 1 191 ? 4.333 9.245 -29.214 1.00 26.31 191 HIS A O 1
ATOM 1514 N N . PHE A 1 192 ? 3.414 8.372 -30.984 1.00 25.25 192 PHE A N 1
ATOM 1515 C CA . PHE A 1 192 ? 3.604 7.746 -32.304 1.00 25.25 192 PHE A CA 1
ATOM 1516 C C . PHE A 1 192 ? 2.366 6.841 -32.602 1.00 25.25 192 PHE A C 1
ATOM 1518 O O . PHE A 1 192 ? 1.887 6.168 -31.702 1.00 25.25 192 PHE A O 1
ATOM 1525 N N . HIS A 1 193 ? 1.692 6.968 -33.756 1.00 28.25 193 HIS A N 1
ATOM 1526 C CA . HIS A 1 193 ? 1.745 6.135 -34.990 1.00 28.25 193 HIS A CA 1
ATOM 1527 C C . HIS A 1 193 ? 0.619 5.086 -35.142 1.00 28.25 193 HIS A C 1
ATOM 1529 O O . HIS A 1 193 ? 0.609 4.091 -34.431 1.00 28.25 193 HIS A O 1
ATOM 1535 N N . GLN A 1 194 ? -0.234 5.238 -36.168 1.00 29.84 194 GLN A N 1
ATOM 1536 C CA . GLN A 1 194 ? -0.168 4.429 -37.402 1.00 29.84 194 GLN A CA 1
ATOM 1537 C C . GLN A 1 194 ? -1.164 4.908 -38.483 1.00 29.84 194 GLN A C 1
ATOM 1539 O O . GLN A 1 194 ? -2.328 5.164 -38.209 1.00 29.84 194 GLN A O 1
ATOM 1544 N N . ASN A 1 195 ? -0.628 5.022 -39.706 1.00 26.12 195 ASN A N 1
ATOM 1545 C CA . ASN A 1 195 ? -1.208 4.797 -41.038 1.00 26.12 195 ASN A CA 1
ATOM 1546 C C . ASN A 1 195 ? -2.719 4.975 -41.298 1.00 26.12 195 ASN A C 1
ATOM 1548 O O . ASN A 1 195 ? -3.539 4.200 -40.819 1.00 26.12 195 ASN A O 1
ATOM 1552 N N . GLY A 1 196 ? -3.028 5.834 -42.281 1.00 25.89 196 GLY A N 1
ATOM 1553 C CA . GLY A 1 196 ? -4.218 5.692 -43.126 1.00 25.89 196 GLY A CA 1
ATOM 1554 C C . GLY A 1 196 ? -4.877 7.007 -43.542 1.00 25.89 196 GLY A C 1
ATOM 1555 O O . GLY A 1 196 ? -5.685 7.549 -42.805 1.00 25.89 196 GLY A O 1
ATOM 1556 N N . ASN A 1 197 ? -4.604 7.421 -44.781 1.00 27.33 197 ASN A N 1
ATOM 1557 C CA . ASN A 1 197 ? -5.382 8.340 -45.623 1.00 27.33 197 ASN A CA 1
ATOM 1558 C C . ASN A 1 197 ? -5.266 9.865 -45.421 1.00 27.33 197 ASN A C 1
ATOM 1560 O O . ASN A 1 197 ? -5.748 10.476 -44.475 1.00 27.33 197 ASN A O 1
ATOM 1564 N N . ASN A 1 198 ? -4.675 10.458 -46.463 1.00 35.25 198 ASN A N 1
ATOM 1565 C CA . ASN A 1 198 ? -4.861 11.804 -46.997 1.00 35.25 198 ASN A CA 1
ATOM 1566 C C . ASN A 1 198 ? -6.170 12.501 -46.581 1.00 35.25 198 ASN A C 1
ATOM 1568 O O . ASN A 1 198 ? -7.226 12.192 -47.118 1.00 35.25 198 ASN A O 1
ATOM 1572 N N . HIS A 1 199 ? -6.061 13.550 -45.769 1.00 30.03 199 HIS A N 1
ATOM 1573 C CA . HIS A 1 199 ? -6.601 14.866 -46.112 1.00 30.03 199 HIS A CA 1
ATOM 1574 C C . HIS A 1 199 ? -5.911 15.936 -45.260 1.00 30.03 199 HIS A C 1
ATOM 1576 O O . HIS A 1 199 ? -5.864 15.868 -44.035 1.00 30.03 199 HIS A O 1
ATOM 1582 N N . LYS A 1 200 ? -5.316 16.919 -45.940 1.00 37.72 200 LYS A N 1
ATOM 1583 C CA . LYS A 1 200 ? -4.813 18.145 -45.325 1.00 37.72 200 LYS A CA 1
ATOM 1584 C C . LYS A 1 200 ? -6.016 18.957 -44.856 1.00 37.72 200 LYS A C 1
ATOM 1586 O O . LYS A 1 200 ? -6.690 19.539 -45.697 1.00 37.72 200 LYS A O 1
ATOM 1591 N N . GLU A 1 201 ? -6.222 19.069 -43.551 1.00 28.33 201 GLU A N 1
ATOM 1592 C CA . GLU A 1 201 ? -7.001 20.171 -42.990 1.00 28.33 201 GLU A CA 1
ATOM 1593 C C . GLU A 1 201 ? -6.170 20.904 -41.937 1.00 28.33 201 GLU A C 1
ATOM 1595 O O . GLU A 1 201 ? -5.866 20.409 -40.852 1.00 28.33 201 GLU A O 1
ATOM 1600 N N . ASN A 1 202 ? -5.761 22.114 -42.320 1.00 28.47 202 ASN A N 1
ATOM 1601 C CA . ASN A 1 202 ? -5.304 23.154 -41.415 1.00 28.47 202 ASN A CA 1
ATOM 1602 C C . ASN A 1 202 ? -6.431 23.452 -40.423 1.00 28.47 202 ASN A C 1
ATOM 1604 O O . ASN A 1 202 ? -7.372 24.162 -40.767 1.00 28.47 202 ASN A O 1
ATOM 1608 N N . ILE A 1 203 ? -6.322 22.967 -39.187 1.00 30.64 203 ILE A N 1
ATOM 1609 C CA . ILE A 1 203 ? -7.159 23.462 -38.093 1.00 30.64 203 ILE A CA 1
ATOM 1610 C C . ILE A 1 203 ? -6.328 24.448 -37.282 1.00 30.64 203 ILE A C 1
ATOM 1612 O O . ILE A 1 203 ? -5.552 24.116 -36.383 1.00 30.64 203 ILE A O 1
ATOM 1616 N N . THR A 1 204 ? -6.493 25.699 -37.682 1.00 28.08 204 THR A N 1
ATOM 1617 C CA . THR A 1 204 ? -6.184 26.920 -36.954 1.00 28.08 204 THR A CA 1
ATOM 1618 C C . THR A 1 204 ? -6.571 26.760 -35.481 1.00 28.08 204 THR A C 1
ATOM 1620 O O . THR A 1 204 ? -7.701 26.399 -35.159 1.00 28.08 204 THR A O 1
ATOM 1623 N N . ARG A 1 205 ? -5.637 27.039 -34.565 1.00 37.44 205 ARG A N 1
ATOM 1624 C CA . ARG A 1 205 ? -5.910 27.128 -33.124 1.00 37.44 205 ARG A CA 1
ATOM 1625 C C . ARG A 1 205 ? -6.868 28.299 -32.867 1.00 37.44 205 ARG A C 1
ATOM 1627 O O . ARG A 1 205 ? -6.413 29.416 -32.642 1.00 37.44 205 ARG A O 1
ATOM 1634 N N . SER A 1 206 ? -8.176 28.056 -32.909 1.00 28.67 206 SER A N 1
ATOM 1635 C CA . SER A 1 206 ? -9.189 29.009 -32.448 1.00 28.67 206 SER A CA 1
ATOM 1636 C C . SER A 1 206 ? -9.575 28.685 -31.007 1.00 28.67 206 SER A C 1
ATOM 1638 O O . SER A 1 206 ? -9.985 27.560 -30.714 1.00 28.67 206 SER A O 1
ATOM 1640 N N . ALA A 1 207 ? -9.478 29.668 -30.114 1.00 39.72 207 ALA A N 1
ATOM 1641 C CA . ALA A 1 207 ? -10.119 29.616 -28.806 1.00 39.72 207 ALA A CA 1
ATOM 1642 C C . ALA A 1 207 ? -11.625 29.347 -28.999 1.00 39.72 207 ALA A C 1
ATOM 1644 O O . ALA A 1 207 ? -12.314 30.144 -29.635 1.00 39.72 207 ALA A O 1
ATOM 1645 N N . LYS A 1 208 ? -12.123 28.199 -28.523 1.00 38.62 208 LYS A N 1
ATOM 1646 C CA . LYS A 1 208 ? -13.553 27.867 -28.592 1.00 38.62 208 LYS A CA 1
ATOM 1647 C C . LYS A 1 208 ? -14.329 28.633 -27.507 1.00 38.62 208 LYS A C 1
ATOM 1649 O O . LYS A 1 208 ? -13.777 28.875 -26.432 1.00 38.62 208 LYS A O 1
ATOM 1654 N N . PRO A 1 209 ? -15.579 29.042 -27.787 1.00 39.09 209 PRO A N 1
ATOM 1655 C CA . PRO A 1 209 ? -16.356 29.911 -26.917 1.00 39.09 209 PRO A CA 1
ATOM 1656 C C . PRO A 1 209 ? -16.947 29.139 -25.733 1.00 39.09 209 PRO A C 1
ATOM 1658 O O . PRO A 1 209 ? -17.202 27.939 -25.807 1.00 39.09 209 PRO A O 1
ATOM 1661 N N . VAL A 1 210 ? -17.189 29.866 -24.645 1.00 50.50 210 VAL A N 1
ATOM 1662 C CA . VAL A 1 210 ? -17.851 29.391 -23.425 1.00 50.50 210 VAL A CA 1
ATOM 1663 C C . VAL A 1 210 ? -19.220 28.784 -23.775 1.00 50.50 210 VAL A C 1
ATOM 1665 O O . VAL A 1 210 ? -20.087 29.479 -24.299 1.00 50.50 210 VAL A O 1
ATOM 1668 N N . CYS A 1 211 ? -19.416 27.496 -23.470 1.00 62.25 211 CYS A N 1
ATOM 1669 C CA . CYS A 1 211 ? -20.659 26.754 -23.720 1.00 62.25 211 CYS A CA 1
ATOM 1670 C C . CYS A 1 211 ? -21.860 27.404 -22.999 1.00 62.25 211 CYS A C 1
ATOM 1672 O O . CYS A 1 211 ? -21.786 27.723 -21.807 1.00 62.25 211 CYS A O 1
ATOM 1674 N N . THR A 1 212 ? -22.961 27.633 -23.717 1.00 72.50 212 THR A N 1
ATOM 1675 C CA . THR A 1 212 ? -24.181 28.274 -23.191 1.00 72.50 212 THR A CA 1
ATOM 1676 C C . THR A 1 212 ? -25.089 27.266 -22.477 1.00 72.50 212 THR A C 1
ATOM 1678 O O . THR A 1 212 ? -25.078 26.076 -22.780 1.00 72.50 212 THR A O 1
ATOM 1681 N N . ARG A 1 213 ? -25.928 27.721 -21.534 1.00 73.38 213 ARG A N 1
ATOM 1682 C CA . ARG A 1 213 ? -26.816 26.837 -20.746 1.00 73.38 213 ARG A CA 1
ATOM 1683 C C . ARG A 1 213 ? -27.761 25.991 -21.615 1.00 73.38 213 ARG A C 1
ATOM 1685 O O . ARG A 1 213 ? -28.093 24.870 -21.245 1.00 73.38 213 ARG A O 1
ATOM 1692 N N . THR A 1 214 ? -28.164 26.506 -22.775 1.00 72.75 214 THR A N 1
ATOM 1693 C CA . THR A 1 214 ? -29.009 25.792 -23.743 1.00 72.75 214 THR A CA 1
ATOM 1694 C C . THR A 1 214 ? -28.277 24.602 -24.370 1.00 72.75 214 THR A C 1
ATOM 1696 O O . THR A 1 214 ? -28.846 23.518 -24.439 1.00 72.75 214 THR A O 1
ATOM 1699 N N . GLN A 1 215 ? -26.999 24.768 -24.728 1.00 73.88 215 GLN A N 1
ATOM 1700 C CA . GLN A 1 215 ? -26.159 23.696 -25.282 1.00 73.88 215 GLN A CA 1
ATOM 1701 C C . GLN A 1 215 ? -25.904 22.588 -24.253 1.00 73.88 215 GLN A C 1
ATOM 1703 O O . GLN A 1 215 ? -25.945 21.409 -24.584 1.00 73.88 215 GLN A O 1
ATOM 1708 N N . ILE A 1 216 ? -25.736 22.951 -22.978 1.00 75.94 216 ILE A N 1
ATOM 1709 C CA . ILE A 1 216 ? -25.588 21.980 -21.885 1.00 75.94 216 ILE A CA 1
ATOM 1710 C C . ILE A 1 216 ? -26.849 21.112 -21.749 1.00 75.94 216 ILE A C 1
ATOM 1712 O O . ILE A 1 216 ? -26.753 19.893 -21.636 1.00 75.94 216 ILE A O 1
ATOM 1716 N N . ARG A 1 217 ? -28.044 21.711 -21.813 1.00 77.81 217 ARG A N 1
ATOM 1717 C CA . ARG A 1 217 ? -29.309 20.955 -21.751 1.00 77.81 217 ARG A CA 1
ATOM 1718 C C . ARG A 1 217 ? -29.510 20.040 -22.951 1.00 77.81 217 ARG A C 1
ATOM 1720 O O . ARG A 1 217 ? -30.014 18.930 -22.793 1.00 77.81 217 ARG A O 1
ATOM 1727 N N . GLU A 1 218 ? -29.089 20.478 -24.128 1.00 76.00 218 GLU A N 1
ATOM 1728 C CA . GLU A 1 218 ? -29.091 19.654 -25.335 1.00 76.00 218 GLU A CA 1
ATOM 1729 C C . GLU A 1 218 ? -28.145 18.448 -25.195 1.00 76.00 218 GLU A C 1
ATOM 1731 O O . GLU A 1 218 ? -28.520 17.322 -25.505 1.00 76.00 218 GLU A O 1
ATOM 1736 N N . MET A 1 219 ? -26.960 18.634 -24.607 1.00 77.69 219 MET A N 1
ATOM 1737 C CA . MET A 1 219 ? -26.025 17.537 -24.317 1.00 77.69 219 MET A CA 1
ATOM 1738 C C . MET A 1 219 ? -26.591 16.532 -23.302 1.00 77.69 219 MET A C 1
ATOM 1740 O O . MET A 1 219 ? -26.430 15.322 -23.475 1.00 77.69 219 MET A O 1
ATOM 1744 N N . ILE A 1 220 ? -27.295 17.020 -22.273 1.00 80.00 220 ILE A N 1
ATOM 1745 C CA . ILE A 1 220 ? -27.947 16.187 -21.248 1.00 80.00 220 ILE A CA 1
ATOM 1746 C C . ILE A 1 220 ? -29.104 15.373 -21.838 1.00 80.00 220 ILE A C 1
ATOM 1748 O O . ILE A 1 220 ? -29.276 14.204 -21.486 1.00 80.00 220 ILE A O 1
ATOM 1752 N N . THR A 1 221 ? -29.894 15.980 -22.723 1.00 77.12 221 THR A N 1
ATOM 1753 C CA . THR A 1 221 ? -31.046 15.330 -23.370 1.00 77.12 221 THR A CA 1
ATOM 1754 C C . THR A 1 221 ? -30.617 14.345 -24.454 1.00 77.12 221 THR A C 1
ATOM 1756 O O . THR A 1 221 ? -31.164 13.246 -24.516 1.00 77.12 221 THR A O 1
ATOM 1759 N N . ASN A 1 222 ? -29.580 14.674 -25.227 1.00 76.25 222 ASN A N 1
ATOM 1760 C CA . ASN A 1 222 ? -29.018 13.795 -26.255 1.00 76.25 222 ASN A CA 1
ATOM 1761 C C . ASN A 1 222 ? -28.131 12.676 -25.684 1.00 76.25 222 ASN A C 1
ATOM 1763 O O . ASN A 1 222 ? -27.662 11.823 -26.434 1.00 76.25 222 ASN A O 1
ATOM 1767 N N . GLY A 1 223 ? -27.887 12.653 -24.370 1.00 70.69 223 GLY A N 1
ATOM 1768 C CA . GLY A 1 223 ? -27.121 11.583 -23.736 1.00 70.69 223 GLY A CA 1
ATOM 1769 C C . GLY A 1 223 ? -25.620 11.619 -24.036 1.00 70.69 223 GLY A C 1
ATOM 1770 O O . GLY A 1 223 ? -24.957 10.591 -23.911 1.00 70.69 223 GLY A O 1
ATOM 1771 N N . SER A 1 224 ? -25.080 12.758 -24.481 1.00 76.75 224 SER A N 1
ATOM 1772 C CA . SER A 1 224 ? -23.712 12.838 -25.002 1.00 76.75 224 SER A CA 1
ATOM 1773 C C . SER A 1 224 ? -22.687 12.960 -23.873 1.00 76.75 224 SER A C 1
ATOM 1775 O O . SER A 1 224 ? -22.226 14.052 -23.534 1.00 76.75 224 SER A O 1
ATOM 1777 N N . LEU A 1 225 ? -22.368 11.814 -23.269 1.00 73.44 225 LEU A N 1
ATOM 1778 C CA . LEU A 1 225 ? -21.504 11.716 -22.093 1.00 73.44 225 LEU A CA 1
ATOM 1779 C C . LEU A 1 225 ? -20.106 12.294 -22.346 1.00 73.44 225 LEU A C 1
ATOM 1781 O O . LEU A 1 225 ? -19.616 13.050 -21.521 1.00 73.44 225 LEU A O 1
ATOM 1785 N N . GLU A 1 226 ? -19.517 12.027 -23.515 1.00 73.94 226 GLU A N 1
ATOM 1786 C CA . GLU A 1 226 ? -18.175 12.506 -23.882 1.00 73.94 226 GLU A CA 1
ATOM 1787 C C . GLU A 1 226 ? -18.065 14.036 -23.813 1.00 73.94 226 GLU A C 1
ATOM 1789 O O . GLU A 1 226 ? -17.116 14.582 -23.253 1.00 73.94 226 GLU A O 1
ATOM 1794 N N . HIS A 1 227 ? -19.075 14.747 -24.319 1.00 77.19 227 HIS A N 1
ATOM 1795 C CA . HIS A 1 227 ? -19.086 16.206 -24.283 1.00 77.19 227 HIS A CA 1
ATOM 1796 C C . HIS A 1 227 ? -19.366 16.741 -22.867 1.00 77.19 227 HIS A C 1
ATOM 1798 O O . HIS A 1 227 ? -18.866 17.805 -22.498 1.00 77.19 227 HIS A O 1
ATOM 1804 N N . LEU A 1 228 ? -20.161 16.028 -22.057 1.00 75.62 228 LEU A N 1
ATOM 1805 C CA . LEU A 1 228 ? -20.417 16.386 -20.655 1.00 75.62 228 LEU A CA 1
ATOM 1806 C C . LEU A 1 228 ? -19.169 16.179 -19.785 1.00 75.62 228 LEU A C 1
ATOM 1808 O O . LEU A 1 228 ? -18.871 17.015 -18.933 1.00 75.62 228 LEU A O 1
ATOM 1812 N N . GLU A 1 229 ? -18.411 15.115 -20.034 1.00 74.19 229 GLU A N 1
ATOM 1813 C CA . GLU A 1 229 ? -17.100 14.868 -19.435 1.00 74.19 229 GLU A CA 1
ATOM 1814 C C . GLU A 1 229 ? -16.103 15.956 -19.826 1.00 74.19 229 GLU A C 1
ATOM 1816 O O . GLU A 1 229 ? -15.462 16.544 -18.953 1.00 74.19 229 GLU A O 1
ATOM 1821 N N . GLU A 1 230 ? -16.028 16.300 -21.114 1.00 74.94 230 GLU A N 1
ATOM 1822 C CA . GLU A 1 230 ? -15.164 17.378 -21.595 1.00 74.94 230 GLU A CA 1
ATOM 1823 C C . GLU A 1 230 ? -15.498 18.719 -20.914 1.00 74.94 230 GLU A C 1
ATOM 1825 O O . GLU A 1 230 ? -14.594 19.452 -20.508 1.00 74.94 230 GLU A O 1
ATOM 1830 N N . LEU A 1 231 ? -16.783 19.014 -20.695 1.00 77.00 231 LEU A N 1
ATOM 1831 C CA . LEU A 1 231 ? -17.234 20.210 -19.977 1.00 77.00 231 LEU A CA 1
ATOM 1832 C C . LEU A 1 231 ? -16.742 20.239 -18.515 1.00 77.00 231 LEU A C 1
ATOM 1834 O O . LEU A 1 231 ? -16.301 21.284 -18.025 1.00 77.00 231 LEU A O 1
ATOM 1838 N N . VAL A 1 232 ? -16.800 19.101 -17.816 1.00 75.38 232 VAL A N 1
ATOM 1839 C CA . VAL A 1 232 ? -16.304 18.970 -16.434 1.00 75.38 232 VAL A CA 1
ATOM 1840 C C . VAL A 1 232 ? -14.784 19.123 -16.391 1.00 75.38 232 VAL A C 1
ATOM 1842 O O . VAL A 1 232 ? -14.270 19.853 -15.542 1.00 75.38 232 VAL A O 1
ATOM 1845 N N . LEU A 1 233 ? -14.067 18.514 -17.339 1.00 67.44 233 LEU A N 1
ATOM 1846 C CA . LEU A 1 233 ? -12.606 18.604 -17.455 1.00 67.44 233 LEU A CA 1
ATOM 1847 C C . LEU A 1 233 ? -12.123 20.022 -17.788 1.00 67.44 233 LEU A C 1
ATOM 1849 O O . LEU A 1 233 ? -11.049 20.429 -17.348 1.00 67.44 233 LEU A O 1
ATOM 1853 N N . GLN A 1 234 ? -12.930 20.804 -18.508 1.00 69.44 234 GLN A N 1
ATOM 1854 C CA . GLN A 1 234 ? -12.679 22.227 -18.762 1.00 69.44 234 GLN A CA 1
ATOM 1855 C C . GLN A 1 234 ? -12.975 23.126 -17.543 1.00 69.44 234 GLN A C 1
ATOM 1857 O O . GLN A 1 234 ? -12.738 24.333 -17.604 1.00 69.44 234 GLN A O 1
ATOM 1862 N N . GLY A 1 235 ? -13.454 22.563 -16.425 1.00 67.56 235 GLY A N 1
ATOM 1863 C CA . GLY A 1 235 ? -13.722 23.288 -15.179 1.00 67.56 235 GLY A CA 1
ATOM 1864 C C . GLY A 1 235 ? -15.108 23.937 -15.107 1.00 67.56 235 GLY A C 1
ATOM 1865 O O . GLY A 1 235 ? -15.336 24.786 -14.250 1.00 67.56 235 GLY A O 1
ATOM 1866 N N . HIS A 1 236 ? -16.038 23.547 -15.985 1.00 77.62 236 HIS A N 1
ATOM 1867 C CA . HIS A 1 236 ? -17.409 24.073 -16.048 1.00 77.62 236 HIS A CA 1
ATOM 1868 C C . HIS A 1 236 ? -18.461 23.102 -15.474 1.00 77.62 236 HIS A C 1
ATOM 1870 O O . HIS A 1 236 ? -19.642 23.177 -15.819 1.00 77.62 236 HIS A O 1
ATOM 1876 N N . GLY A 1 237 ? -18.039 22.171 -14.608 1.00 70.81 237 GLY A N 1
ATOM 1877 C CA . GLY A 1 237 ? -18.911 21.150 -14.012 1.00 70.81 237 GLY A CA 1
ATOM 1878 C C . GLY A 1 237 ? -19.972 21.698 -13.050 1.00 70.81 237 GLY A C 1
ATOM 1879 O O . GLY A 1 237 ? -21.022 21.082 -12.881 1.00 70.81 237 GLY A O 1
ATOM 1880 N N . ASP A 1 238 ? -19.766 22.894 -12.493 1.00 77.00 238 ASP A N 1
ATOM 1881 C CA . ASP A 1 238 ? -20.742 23.609 -11.660 1.00 77.00 238 ASP A CA 1
ATOM 1882 C C . ASP A 1 238 ? -22.070 23.841 -12.397 1.00 77.00 238 ASP A C 1
ATOM 1884 O O . ASP A 1 238 ? -23.145 23.816 -11.797 1.00 77.00 238 ASP A O 1
ATOM 1888 N N . ARG A 1 239 ? -22.008 23.982 -13.725 1.00 78.81 239 ARG A N 1
ATOM 1889 C CA . ARG A 1 239 ? -23.170 24.215 -14.593 1.00 78.81 239 ARG A CA 1
ATOM 1890 C C . ARG A 1 239 ? -24.051 22.983 -14.800 1.00 78.81 239 ARG A C 1
ATOM 1892 O O . ARG A 1 239 ? -25.148 23.129 -15.333 1.00 78.81 239 ARG A O 1
ATOM 1899 N N . LEU A 1 240 ? -23.578 21.800 -14.406 1.00 78.56 240 LEU A N 1
ATOM 1900 C CA . LEU A 1 240 ? -24.330 20.543 -14.472 1.00 78.56 240 LEU A CA 1
ATOM 1901 C C . LEU A 1 240 ? -25.095 20.251 -13.177 1.00 78.56 240 LEU A C 1
ATOM 1903 O O . LEU A 1 240 ? -25.975 19.391 -13.160 1.00 78.56 240 LEU A O 1
ATOM 1907 N N . LEU A 1 241 ? -24.786 20.960 -12.088 1.00 77.12 241 LEU A N 1
ATOM 1908 C CA . LEU A 1 241 ? -25.376 20.698 -10.782 1.00 77.12 241 LEU A CA 1
ATOM 1909 C C . LEU A 1 241 ? -26.866 21.062 -10.767 1.00 77.12 241 LEU A C 1
ATOM 1911 O O . LEU A 1 241 ? -27.251 22.206 -11.002 1.00 77.12 241 LEU A O 1
ATOM 1915 N N . GLY A 1 242 ? -27.708 20.072 -10.459 1.00 70.56 242 GLY A N 1
ATOM 1916 C CA . GLY A 1 242 ? -29.160 20.240 -10.350 1.00 70.56 242 GLY A CA 1
ATOM 1917 C C . GLY A 1 242 ? -29.930 20.170 -11.673 1.00 70.56 242 GLY A C 1
ATOM 1918 O O . GLY A 1 242 ? -31.149 20.336 -11.653 1.00 70.56 242 GLY A O 1
ATOM 1919 N N . GLU A 1 243 ? -29.274 19.908 -12.809 1.00 80.00 243 GLU A N 1
ATOM 1920 C CA . GLU A 1 243 ? -29.981 19.660 -14.071 1.00 80.00 243 GLU A CA 1
ATOM 1921 C C . GLU A 1 243 ? -30.505 18.204 -14.113 1.00 80.00 243 GLU A C 1
ATOM 1923 O O . GLU A 1 243 ? -29.737 17.261 -13.903 1.00 80.00 243 GLU A O 1
ATOM 1928 N N . PRO A 1 244 ? -31.812 17.983 -14.353 1.00 75.12 244 PRO A N 1
ATOM 1929 C CA . PRO A 1 244 ? -32.388 16.643 -14.411 1.00 75.12 244 PRO A CA 1
ATOM 1930 C C . PRO A 1 244 ? -32.134 15.981 -15.773 1.00 75.12 244 PRO A C 1
ATOM 1932 O O . PRO A 1 244 ? -32.230 16.626 -16.816 1.00 75.12 244 PRO A O 1
ATOM 1935 N N . SER A 1 245 ? -31.889 14.668 -15.779 1.00 80.81 245 SER A N 1
ATOM 1936 C CA . SER A 1 245 ? -31.833 13.858 -17.003 1.00 80.81 245 SER A CA 1
ATOM 1937 C C . SER A 1 245 ? -32.754 12.647 -16.903 1.00 80.81 245 SER A C 1
ATOM 1939 O O . SER A 1 245 ? -32.847 12.007 -15.854 1.00 80.81 245 SER A O 1
ATOM 1941 N N . THR A 1 246 ? -33.422 12.321 -18.010 1.00 75.81 246 THR A N 1
ATOM 1942 C CA . THR A 1 246 ? -34.196 11.082 -18.177 1.00 75.81 246 THR A CA 1
ATOM 1943 C C . THR A 1 246 ? -33.306 9.888 -18.531 1.00 75.81 246 THR A C 1
ATOM 1945 O O . THR A 1 246 ? -33.741 8.747 -18.386 1.00 75.81 246 THR A O 1
ATOM 1948 N N . ASN A 1 247 ? -32.058 10.126 -18.954 1.00 76.94 247 ASN A N 1
ATOM 1949 C CA . ASN A 1 247 ? -31.079 9.079 -19.220 1.00 76.94 247 ASN A CA 1
ATOM 1950 C C . ASN A 1 247 ? -30.381 8.679 -17.902 1.00 76.94 247 ASN A C 1
ATOM 1952 O O . ASN A 1 247 ? -29.741 9.530 -17.278 1.00 76.94 247 ASN A O 1
ATOM 1956 N N . PRO A 1 248 ? -30.468 7.405 -17.469 1.00 67.88 248 PRO A N 1
ATOM 1957 C CA . PRO A 1 248 ? -29.918 6.966 -16.188 1.00 67.88 248 PRO A CA 1
ATOM 1958 C C . PRO A 1 248 ? -28.397 7.135 -16.103 1.00 67.88 248 PRO A C 1
ATOM 1960 O O . PRO A 1 248 ? -27.903 7.526 -15.054 1.00 67.88 248 PRO A O 1
ATOM 1963 N N . ILE A 1 249 ? -27.666 6.945 -17.207 1.00 69.25 249 ILE A N 1
ATOM 1964 C CA . ILE A 1 249 ? -26.201 7.071 -17.241 1.00 69.25 249 ILE A CA 1
ATOM 1965 C C . ILE A 1 249 ? -25.788 8.535 -17.063 1.00 69.25 249 ILE A C 1
ATOM 1967 O O . ILE A 1 249 ? -24.905 8.842 -16.269 1.00 69.25 249 ILE A O 1
ATOM 1971 N N . VAL A 1 250 ? -26.463 9.457 -17.757 1.00 75.44 250 VAL A N 1
ATOM 1972 C CA . VAL A 1 250 ? -26.194 10.898 -17.623 1.00 75.44 250 VAL A CA 1
ATOM 1973 C C . VAL A 1 250 ? -26.606 11.416 -16.252 1.00 75.44 250 VAL A C 1
ATOM 1975 O O . VAL A 1 250 ? -25.908 12.239 -15.668 1.00 75.44 250 VAL A O 1
ATOM 1978 N N . ARG A 1 251 ? -27.722 10.926 -15.709 1.00 78.50 251 ARG A N 1
ATOM 1979 C CA . ARG A 1 251 ? -28.156 11.266 -14.354 1.00 78.50 251 ARG A CA 1
ATOM 1980 C C . ARG A 1 251 ? -27.115 10.827 -13.323 1.00 78.50 251 ARG A C 1
ATOM 1982 O O . ARG A 1 251 ? -26.726 11.632 -12.480 1.00 78.50 251 ARG A O 1
ATOM 1989 N N . ASP A 1 252 ? -26.643 9.588 -13.414 1.00 73.00 252 ASP A N 1
ATOM 1990 C CA . ASP A 1 252 ? -25.632 9.053 -12.502 1.00 73.00 252 ASP A CA 1
ATOM 1991 C C . ASP A 1 252 ? -24.306 9.813 -12.657 1.00 73.00 252 ASP A C 1
ATOM 1993 O O . ASP A 1 252 ? -23.691 10.180 -11.657 1.00 73.00 252 ASP A O 1
ATOM 1997 N N . PHE A 1 253 ? -23.925 10.169 -13.888 1.00 78.38 253 PHE A N 1
ATOM 1998 C CA . PHE A 1 253 ? -22.788 11.048 -14.158 1.00 78.38 253 PHE A CA 1
ATOM 1999 C C . PHE A 1 253 ? -22.931 12.411 -13.464 1.00 78.38 253 PHE A C 1
ATOM 2001 O O . PHE A 1 253 ? -22.038 12.799 -12.713 1.00 78.38 253 PHE A O 1
ATOM 2008 N N . ILE A 1 254 ? -24.068 13.103 -13.623 1.00 77.75 254 ILE A N 1
ATOM 2009 C CA . ILE A 1 254 ? -24.347 14.399 -12.975 1.00 77.75 254 ILE A CA 1
ATOM 2010 C C . ILE A 1 254 ? -24.257 14.289 -11.442 1.00 77.75 254 ILE A C 1
ATOM 2012 O O . ILE A 1 254 ? -23.707 15.181 -10.795 1.00 77.75 254 ILE A O 1
ATOM 2016 N N . HIS A 1 255 ? -24.728 13.186 -10.848 1.00 75.56 255 HIS A N 1
ATOM 2017 C CA . HIS A 1 255 ? -24.603 12.938 -9.405 1.00 75.56 255 HIS A CA 1
ATOM 2018 C C . HIS A 1 255 ? -23.158 12.725 -8.937 1.00 75.56 255 HIS A C 1
ATOM 2020 O O . HIS A 1 255 ? -22.848 13.002 -7.776 1.00 75.56 255 HIS A O 1
ATOM 2026 N N . MET A 1 256 ? -22.273 12.271 -9.824 1.00 74.31 256 MET A N 1
ATOM 2027 C CA . MET A 1 256 ? -20.851 12.080 -9.536 1.00 74.31 256 MET A CA 1
ATOM 2028 C C . MET A 1 256 ? -20.022 13.353 -9.757 1.00 74.31 256 MET A C 1
ATOM 2030 O O . MET A 1 256 ? -18.932 13.459 -9.193 1.00 74.31 256 MET A O 1
ATOM 2034 N N . VAL A 1 257 ? -20.532 14.351 -10.495 1.00 77.06 257 VAL A N 1
ATOM 2035 C CA . VAL A 1 257 ? -19.827 15.621 -10.771 1.00 77.06 257 VAL A CA 1
ATOM 2036 C C . VAL A 1 257 ? -19.336 16.332 -9.498 1.00 77.06 257 VAL A C 1
ATOM 2038 O O . VAL A 1 257 ? -18.166 16.711 -9.479 1.00 77.06 257 VAL A O 1
ATOM 2041 N N . PRO A 1 258 ? -20.114 16.478 -8.402 1.00 68.81 258 PRO A N 1
ATOM 2042 C CA . PRO A 1 258 ? -19.609 17.076 -7.160 1.00 68.81 258 PRO A CA 1
ATOM 2043 C C . PRO A 1 258 ? -18.393 16.346 -6.580 1.00 68.81 258 PRO A C 1
ATOM 2045 O O . PRO A 1 258 ? -17.434 16.977 -6.140 1.00 68.81 258 PRO A O 1
ATOM 2048 N N . ILE A 1 259 ? -18.414 15.011 -6.609 1.00 67.00 259 ILE A N 1
ATOM 2049 C CA . ILE A 1 259 ? -17.327 14.161 -6.106 1.00 67.00 259 ILE A CA 1
ATOM 2050 C C . ILE A 1 259 ? -16.092 14.326 -7.001 1.00 67.00 259 ILE A C 1
ATOM 2052 O O . ILE A 1 259 ? -14.973 14.469 -6.503 1.00 67.00 259 ILE A O 1
ATOM 2056 N N . TYR A 1 260 ? -16.297 14.385 -8.318 1.00 63.41 260 TYR A N 1
ATOM 2057 C CA . TYR A 1 260 ? -15.252 14.652 -9.306 1.00 63.41 260 TYR A CA 1
ATOM 2058 C C . TYR A 1 260 ? -14.618 16.037 -9.137 1.00 63.41 260 TYR A C 1
ATOM 2060 O O . TYR A 1 260 ? -13.394 16.158 -9.139 1.00 63.41 260 TYR A O 1
ATOM 2068 N N . MET A 1 261 ? -15.417 17.083 -8.922 1.00 65.81 261 MET A N 1
ATOM 2069 C CA . MET A 1 261 ? -14.902 18.446 -8.763 1.00 65.81 261 MET A CA 1
ATOM 2070 C C . MET A 1 261 ? -14.087 18.623 -7.475 1.00 65.81 261 MET A C 1
ATOM 2072 O O . MET A 1 261 ? -13.079 19.327 -7.492 1.00 65.81 261 MET A O 1
ATOM 2076 N N . VAL A 1 262 ? -14.468 17.947 -6.385 1.00 57.69 262 VAL A N 1
ATOM 2077 C CA . VAL A 1 262 ? -13.724 17.961 -5.110 1.00 57.69 262 VAL A CA 1
ATOM 2078 C C . VAL A 1 262 ? -12.409 17.178 -5.199 1.00 57.69 262 VAL A C 1
ATOM 2080 O O . VAL A 1 262 ? -11.431 17.550 -4.554 1.00 57.69 262 VAL A O 1
ATOM 2083 N N . SER A 1 263 ? -12.364 16.117 -6.007 1.00 53.19 263 SER A N 1
ATOM 2084 C CA . SER A 1 263 ? -11.184 15.252 -6.156 1.00 53.19 263 SER A CA 1
ATOM 2085 C C . SER A 1 263 ? -10.173 15.740 -7.202 1.00 53.19 263 SER A C 1
ATOM 2087 O O . SER A 1 263 ? -8.989 15.452 -7.056 1.00 53.19 263 SER A O 1
ATOM 2089 N N . HIS A 1 264 ? -10.604 16.496 -8.221 1.00 50.12 264 HIS A N 1
ATOM 2090 C CA . HIS A 1 264 ? -9.754 16.873 -9.363 1.00 50.12 264 HIS A CA 1
ATOM 2091 C C . HIS A 1 264 ? -9.384 18.367 -9.441 1.00 50.12 264 HIS A C 1
ATOM 2093 O O . HIS A 1 264 ? -8.451 18.717 -10.164 1.00 50.12 264 HIS A O 1
ATOM 2099 N N . PHE A 1 265 ? -10.044 19.264 -8.693 1.00 50.94 265 PHE A N 1
ATOM 2100 C CA . PHE A 1 265 ? -9.740 20.705 -8.712 1.00 50.94 265 PHE A CA 1
ATOM 2101 C C . PHE A 1 265 ? -9.519 21.271 -7.293 1.00 50.94 265 PHE A C 1
ATOM 2103 O O . PHE A 1 265 ? -10.471 21.698 -6.637 1.00 50.94 265 PHE A O 1
ATOM 2110 N N . PRO A 1 266 ? -8.269 21.350 -6.790 1.00 41.69 266 PRO A N 1
ATOM 2111 C CA . PRO A 1 266 ? -8.006 21.927 -5.476 1.00 41.69 266 PRO A CA 1
ATOM 2112 C C . PRO A 1 266 ? -8.175 23.462 -5.471 1.00 41.69 266 PRO A C 1
ATOM 2114 O O . PRO A 1 266 ? -7.428 24.210 -6.102 1.00 41.69 266 PRO A O 1
ATOM 2117 N N . ALA A 1 267 ? -9.187 23.919 -4.728 1.00 41.81 267 ALA A N 1
ATOM 2118 C CA . ALA A 1 267 ? -9.283 25.178 -3.972 1.00 41.81 267 ALA A CA 1
ATOM 2119 C C . ALA A 1 267 ? -8.832 26.513 -4.612 1.00 41.81 267 ALA A C 1
ATOM 2121 O O . ALA A 1 267 ? -8.384 27.409 -3.896 1.00 41.81 267 ALA A O 1
ATOM 2122 N N . LYS A 1 268 ? -9.008 26.730 -5.922 1.00 44.88 268 LYS A N 1
ATOM 2123 C CA . LYS A 1 268 ? -8.950 28.102 -6.483 1.00 44.88 268 LYS A CA 1
ATOM 2124 C C . LYS A 1 268 ? -10.267 28.663 -7.008 1.00 44.88 268 LYS A C 1
ATOM 2126 O O . LYS A 1 268 ? -10.290 29.829 -7.375 1.00 44.88 268 LYS A O 1
ATOM 2131 N N . HIS A 1 269 ? -11.351 27.888 -7.016 1.00 41.88 269 HIS A N 1
ATOM 2132 C CA . HIS A 1 269 ? -12.667 28.370 -7.472 1.00 41.88 269 HIS A CA 1
ATOM 2133 C C . HIS A 1 269 ? -13.797 28.203 -6.438 1.00 41.88 269 HIS A C 1
ATOM 2135 O O . HIS A 1 269 ? -14.915 28.637 -6.688 1.00 41.88 269 HIS A O 1
ATOM 2141 N N . CYS A 1 270 ? -13.516 27.690 -5.233 1.00 40.00 270 CYS A N 1
ATOM 2142 C CA . CYS A 1 270 ? -14.527 27.520 -4.176 1.00 40.00 270 CYS A CA 1
ATOM 2143 C C . CYS A 1 270 ? -14.733 28.757 -3.278 1.00 40.00 270 CYS A C 1
ATOM 2145 O O . CYS A 1 270 ? -15.128 28.618 -2.126 1.00 40.00 270 CYS A O 1
ATOM 2147 N N . TYR A 1 271 ? -14.504 29.970 -3.789 1.00 38.31 271 TYR A N 1
ATOM 2148 C CA . TYR A 1 271 ? -14.974 31.199 -3.140 1.00 38.31 271 TYR A CA 1
ATOM 2149 C C . TYR A 1 271 ? -15.841 32.000 -4.106 1.00 38.31 271 TYR A C 1
ATOM 2151 O O . TYR A 1 271 ? -15.390 32.983 -4.688 1.00 38.31 271 TYR A O 1
ATOM 2159 N N . LYS A 1 272 ? -17.087 31.547 -4.278 1.00 39.34 272 LYS A N 1
ATOM 2160 C CA . LYS A 1 272 ? -18.295 32.387 -4.394 1.00 39.34 272 LYS A CA 1
ATOM 2161 C C . LYS A 1 272 ? -19.519 31.507 -4.650 1.00 39.34 272 LYS A C 1
ATOM 2163 O O . LYS A 1 272 ? -20.019 31.455 -5.763 1.00 39.34 272 LYS A O 1
ATOM 2168 N N . ILE A 1 273 ? -20.008 30.845 -3.606 1.00 35.91 273 ILE A N 1
ATOM 2169 C CA . ILE A 1 273 ? -21.445 30.583 -3.466 1.00 35.91 273 ILE A CA 1
ATOM 2170 C C . ILE A 1 273 ? -21.776 30.797 -1.982 1.00 35.91 273 ILE A C 1
ATOM 2172 O O . ILE A 1 273 ? -21.670 29.883 -1.169 1.00 35.91 273 ILE A O 1
ATOM 2176 N N . LEU A 1 274 ? -22.055 32.057 -1.642 1.00 34.44 274 LEU A N 1
ATOM 2177 C CA . LEU A 1 274 ? -22.994 32.436 -0.587 1.00 34.44 274 LEU A CA 1
ATOM 2178 C C . LEU A 1 274 ? -24.244 32.943 -1.301 1.00 34.44 274 LEU A C 1
ATOM 2180 O O . LEU A 1 274 ? -24.050 33.684 -2.295 1.00 34.44 274 LEU A O 1
#